Protein AF-A0A915DVI6-F1 (afdb_monomer)

Sequence (215 aa):
MDMELFRHNHARFIAVDAVYPLFLQENMAIFNFSDFKESVKNSWFKQNPGSKNFKMSEAAFIFDAIYLAAHSVLNFSQLYPIEPSSGVHHTTVKCRSTTHSQVPYGYGRKLINHIRNTTLIGLTGDLARINLQPIQHPANHNFSFRINLLGYTGRIDDIGYWEPVTDVVTTIMERPYVMLKKNHFEMDKNSQFEAFALICWKSCPTTWVLPTPSM

Mean predicted aligned error: 15.19 Å

Nearest PDB structures (foldseek):
  1pk8-assembly1_A  TM=3.998E-01  e=7.455E-01  Rattus norvegicus
  1pk8-assembly2_G  TM=4.012E-01  e=1.090E+00  Rattus norvegicus
  6lxi-assembly1_L  TM=3.735E-01  e=4.970E+00  Homo sapiens
  4f58-assembly4_O  TM=3.709E-01  e=7.263E+00  Homo sapiens

InterPro domains:
  IPR028082 Periplasmic binding protein-like I [SSF53822] (29-164)

Radius of gyration: 24.33 Å; Cα contacts (8 Å, |Δi|>4): 210; chains: 1; bounding box: 64×68×62 Å

Secondary structure (DSSP, 8-state):
--STHHHHS-EEEEEEE---HHHHHHTTTT--HHHHHHHHHHHHHHHSTT-----HHHHHHHHHHHHHHHHHHHHHHHHS---TTS-S-TT--B---SSS--B--TTHHHHHHHHHH---EETTEE-GGG----SS-TT----PEEEEEEETTS-EEEEEEE---S--------TTTSEE-TTGGGS-GGGGEE-HHHHHHHTS----PPPPPP-

pLDDT: mean 72.16, std 18.24, range [26.92, 94.44]

Organism: NCBI:txid166011

Structure (mmCIF, N/CA/C/O backbone):
data_AF-A0A915DVI6-F1
#
_entry.id   AF-A0A915DVI6-F1
#
loop_
_atom_site.group_PDB
_atom_site.id
_atom_site.type_symbol
_atom_site.label_atom_id
_atom_site.label_alt_id
_atom_site.label_comp_id
_atom_site.label_asym_id
_atom_site.label_entity_id
_atom_site.label_seq_id
_atom_site.pdbx_PDB_ins_code
_atom_site.Cartn_x
_atom_site.Cartn_y
_atom_site.Cartn_z
_atom_site.occupancy
_atom_site.B_iso_or_equiv
_atom_site.auth_seq_id
_atom_site.auth_comp_id
_atom_site.auth_asym_id
_atom_site.auth_atom_id
_atom_site.pdbx_PDB_model_num
ATOM 1 N N . MET A 1 1 ? -21.119 -15.908 6.210 1.00 38.31 1 MET A N 1
ATOM 2 C CA . MET A 1 1 ? -20.971 -15.123 7.447 1.00 38.31 1 MET A CA 1
ATOM 3 C C . MET A 1 1 ? -22.036 -15.614 8.392 1.00 38.31 1 MET A C 1
ATOM 5 O O . MET A 1 1 ? -23.206 -15.548 8.035 1.00 38.31 1 MET A O 1
ATOM 9 N N . ASP A 1 2 ? -21.620 -16.196 9.507 1.00 32.50 2 ASP A N 1
ATOM 10 C CA . ASP A 1 2 ? -22.535 -16.565 10.577 1.00 32.50 2 ASP A CA 1
ATOM 11 C C . ASP A 1 2 ? -22.964 -15.281 11.299 1.00 32.50 2 ASP A C 1
ATOM 13 O O . ASP A 1 2 ? -22.132 -14.540 11.823 1.00 32.50 2 ASP A O 1
ATOM 17 N N . MET A 1 3 ? -24.254 -14.966 11.222 1.00 41.16 3 MET A N 1
ATOM 18 C CA . MET A 1 3 ? -24.811 -13.721 11.750 1.00 41.16 3 MET A CA 1
ATOM 19 C C . MET A 1 3 ? -25.189 -13.842 13.234 1.00 41.16 3 MET A C 1
ATOM 21 O O . MET A 1 3 ? -25.526 -12.830 13.850 1.00 41.16 3 MET A O 1
ATOM 25 N N . GLU A 1 4 ? -25.104 -15.036 13.837 1.00 48.94 4 GLU A N 1
ATOM 26 C CA . GLU A 1 4 ? -25.360 -15.221 15.272 1.00 48.94 4 GLU A CA 1
ATOM 27 C C . GLU A 1 4 ? -24.300 -14.537 16.145 1.00 48.94 4 GLU A C 1
ATOM 29 O O . GLU A 1 4 ? -24.621 -14.030 17.224 1.00 48.94 4 GLU A O 1
ATOM 34 N N . LEU A 1 5 ? -23.070 -14.389 15.637 1.00 50.28 5 LEU A N 1
ATOM 35 C CA . LEU A 1 5 ? -21.971 -13.716 16.335 1.00 50.28 5 LEU A CA 1
ATOM 36 C C . LEU A 1 5 ? -22.290 -12.247 16.684 1.00 50.28 5 LEU A C 1
ATOM 38 O O . LEU A 1 5 ? -21.792 -11.723 17.678 1.00 50.28 5 LEU A O 1
ATOM 42 N N . PHE A 1 6 ? -23.141 -11.576 15.899 1.00 48.69 6 PHE A N 1
ATOM 43 C CA . PHE A 1 6 ? -23.543 -10.179 16.122 1.00 48.69 6 PHE A CA 1
ATOM 44 C C . PHE A 1 6 ? -24.759 -10.032 17.039 1.00 48.69 6 PHE A C 1
ATOM 46 O O . PHE A 1 6 ? -25.075 -8.926 17.470 1.00 48.69 6 PHE A O 1
ATOM 53 N N . ARG A 1 7 ? -25.460 -11.130 17.341 1.00 47.97 7 ARG A N 1
ATOM 54 C CA . ARG A 1 7 ? -26.680 -11.102 18.158 1.00 47.97 7 ARG A CA 1
ATOM 55 C C . ARG A 1 7 ? -26.373 -11.006 19.654 1.00 47.97 7 ARG A C 1
ATOM 57 O O . ARG A 1 7 ? -27.187 -1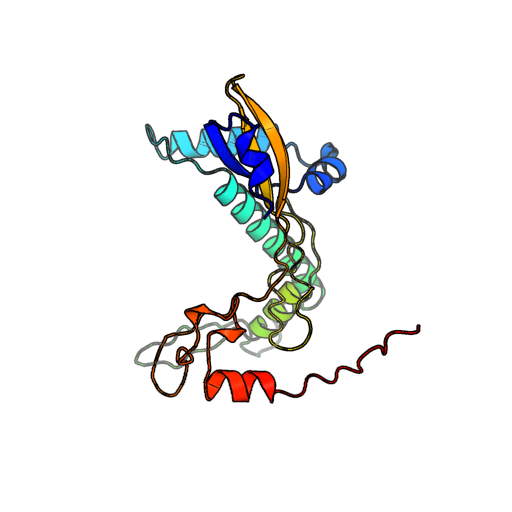0.483 20.410 1.00 47.97 7 ARG A O 1
ATOM 64 N N . HIS A 1 8 ? -25.198 -11.486 20.065 1.00 48.75 8 HIS A N 1
ATOM 65 C CA . HIS A 1 8 ? -24.716 -11.441 21.451 1.00 48.75 8 HIS A CA 1
ATOM 66 C C . HIS A 1 8 ? -23.586 -10.436 21.678 1.00 48.75 8 HIS A C 1
ATOM 68 O O . HIS A 1 8 ? -23.389 -9.981 22.804 1.00 48.75 8 HIS A O 1
ATOM 74 N N . ASN A 1 9 ? -22.877 -10.040 20.620 1.00 47.19 9 ASN A N 1
ATOM 75 C CA . ASN A 1 9 ? -21.883 -8.985 20.710 1.00 47.19 9 ASN A CA 1
ATOM 76 C C . ASN A 1 9 ? -22.567 -7.640 20.504 1.00 47.19 9 ASN A C 1
ATOM 78 O O . ASN A 1 9 ? -22.968 -7.283 19.400 1.00 47.19 9 ASN A O 1
ATOM 82 N N . HIS A 1 10 ? -22.689 -6.888 21.593 1.00 54.47 10 HIS A N 1
ATOM 83 C CA . HIS A 1 10 ? -23.067 -5.485 21.594 1.00 54.47 10 HIS A CA 1
ATOM 84 C C . HIS A 1 10 ? -22.014 -4.665 20.803 1.00 54.47 10 HIS A C 1
ATOM 86 O O . HIS A 1 10 ? -21.122 -4.033 21.369 1.00 54.47 10 HIS A O 1
ATOM 92 N N . ALA A 1 11 ? -22.067 -4.720 19.474 1.00 52.62 11 ALA A N 1
ATOM 93 C CA . ALA A 1 11 ? -21.124 -4.064 18.581 1.00 52.62 11 ALA A CA 1
ATOM 94 C C . ALA A 1 11 ? -21.609 -2.646 18.274 1.00 52.62 11 ALA A C 1
ATOM 96 O O . ALA A 1 11 ? -22.729 -2.460 17.801 1.00 52.62 11 ALA A O 1
ATOM 97 N N . ARG A 1 12 ? -20.769 -1.637 18.523 1.00 55.66 12 ARG A N 1
ATOM 98 C CA . ARG A 1 12 ? -21.097 -0.244 18.193 1.00 55.66 12 ARG A CA 1
ATOM 99 C C . ARG A 1 12 ? -20.603 0.133 16.797 1.00 55.66 12 ARG A C 1
ATOM 101 O O . ARG A 1 12 ? -21.298 0.848 16.083 1.00 55.66 12 ARG A O 1
ATOM 108 N N . PHE A 1 13 ? -19.416 -0.346 16.419 1.00 61.34 13 PHE A N 1
ATOM 109 C CA . PHE A 1 13 ? -18.807 -0.110 15.108 1.00 61.34 13 PHE A CA 1
ATOM 110 C C . PHE A 1 13 ? -17.955 -1.301 14.671 1.00 61.34 13 PHE A C 1
ATOM 112 O O . PHE A 1 13 ? -17.325 -1.956 15.500 1.00 61.34 13 PHE A O 1
ATOM 119 N N . ILE A 1 14 ? -17.913 -1.527 13.359 1.00 62.81 14 ILE A N 1
ATOM 120 C CA . ILE A 1 14 ? -17.034 -2.494 12.702 1.00 62.81 14 ILE A CA 1
ATOM 121 C C . ILE A 1 14 ? -16.140 -1.704 11.749 1.00 62.81 14 ILE A C 1
ATOM 123 O O . ILE A 1 14 ? -16.634 -0.899 10.958 1.00 62.81 14 ILE A O 1
ATOM 127 N N . ALA A 1 15 ? -14.832 -1.910 11.844 1.00 67.25 15 ALA A N 1
ATOM 128 C CA . ALA A 1 15 ? -13.840 -1.273 10.995 1.00 67.25 15 ALA A CA 1
ATOM 129 C C . ALA A 1 15 ? -12.939 -2.327 10.357 1.00 67.25 15 ALA A C 1
ATOM 131 O O . ALA A 1 15 ? -12.655 -3.365 10.951 1.00 67.25 15 ALA A O 1
ATOM 132 N N . VAL A 1 16 ? -12.474 -2.033 9.148 1.00 71.62 16 VAL A N 1
ATOM 133 C CA . VAL A 1 16 ? -11.493 -2.866 8.460 1.00 71.62 16 VAL A CA 1
ATOM 134 C C . VAL A 1 16 ? -10.108 -2.289 8.705 1.00 71.62 16 VAL A C 1
ATOM 136 O O . VAL A 1 16 ? -9.876 -1.108 8.437 1.00 71.62 16 VAL A O 1
ATOM 139 N N . ASP A 1 17 ? -9.200 -3.123 9.196 1.00 76.94 17 ASP A N 1
ATOM 140 C CA . ASP A 1 17 ? -7.783 -2.805 9.281 1.00 76.94 17 ASP A CA 1
ATOM 141 C C . ASP A 1 17 ? -7.032 -3.509 8.152 1.00 76.94 17 ASP A C 1
ATOM 143 O O . ASP A 1 17 ? -7.128 -4.722 7.946 1.00 76.94 17 ASP A O 1
ATOM 147 N N . ALA A 1 18 ? -6.329 -2.696 7.371 1.00 81.06 18 ALA A N 1
ATOM 148 C CA . ALA A 1 18 ? -5.542 -3.154 6.240 1.00 81.06 18 A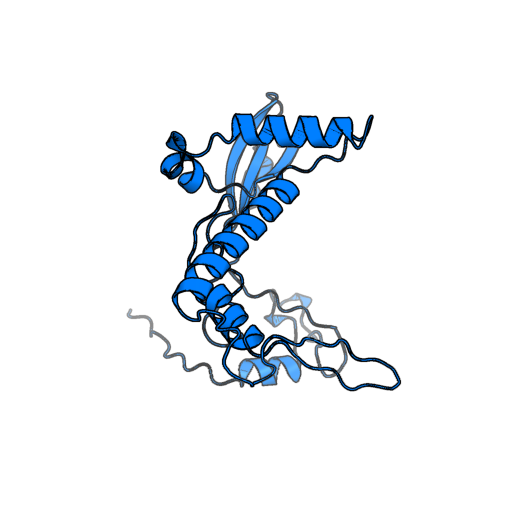LA A CA 1
ATOM 149 C C . ALA A 1 18 ? -4.137 -3.594 6.663 1.00 81.06 18 ALA A C 1
ATOM 151 O O . ALA A 1 18 ? -3.427 -4.151 5.837 1.00 81.06 18 ALA A O 1
ATOM 152 N N . VAL A 1 19 ? -3.719 -3.318 7.902 1.00 86.44 19 VAL A N 1
ATOM 153 C CA . VAL A 1 19 ? -2.359 -3.585 8.369 1.00 86.44 19 VAL A CA 1
ATOM 154 C C . VAL A 1 19 ? -2.174 -5.067 8.682 1.00 86.44 19 VAL A C 1
ATOM 156 O O . VAL A 1 19 ? -2.966 -5.682 9.393 1.00 86.44 19 VAL A O 1
ATOM 159 N N . TYR A 1 20 ? -1.083 -5.630 8.177 1.00 85.88 20 TYR A N 1
ATOM 160 C CA . TYR A 1 20 ? -0.683 -7.010 8.371 1.00 85.88 20 TYR A CA 1
ATOM 161 C C . TYR A 1 20 ? 0.219 -7.139 9.611 1.00 85.88 20 TYR A C 1
ATOM 163 O O . TYR A 1 20 ? 1.341 -6.626 9.612 1.00 85.88 20 TYR A O 1
ATOM 171 N N . PRO A 1 21 ? -0.228 -7.823 10.683 1.00 83.75 21 PRO A N 1
ATOM 172 C CA . PRO A 1 21 ? 0.506 -7.846 11.950 1.00 83.75 21 PRO A CA 1
ATOM 173 C C . PRO A 1 21 ? 1.880 -8.518 11.869 1.00 83.75 21 PRO A C 1
ATOM 175 O O . PRO A 1 21 ? 2.808 -8.087 12.549 1.00 83.75 21 PRO A O 1
ATOM 178 N N . LEU A 1 22 ? 2.020 -9.553 11.034 1.00 84.50 22 LEU A N 1
ATOM 179 C CA . LEU A 1 22 ? 3.273 -10.304 10.897 1.00 84.50 22 LEU A CA 1
ATOM 180 C C . LEU A 1 22 ? 4.391 -9.432 10.316 1.00 84.50 22 LEU A C 1
ATOM 182 O O . LEU A 1 22 ? 5.502 -9.457 10.833 1.00 84.50 22 LEU A O 1
ATOM 186 N N . PHE A 1 23 ? 4.078 -8.557 9.354 1.00 87.31 23 PHE A N 1
ATOM 187 C CA . PHE A 1 23 ? 5.053 -7.597 8.830 1.00 87.31 23 PHE A CA 1
ATOM 188 C C . PHE A 1 23 ? 5.612 -6.691 9.937 1.00 87.31 23 PHE A C 1
ATOM 190 O O . PHE A 1 23 ? 6.813 -6.427 9.970 1.00 87.31 23 PHE A O 1
ATOM 197 N N . LEU A 1 24 ? 4.760 -6.242 10.867 1.00 88.81 24 LEU A N 1
ATOM 198 C CA . LEU A 1 24 ? 5.187 -5.408 11.994 1.00 88.81 24 LEU A CA 1
ATOM 199 C C . LEU A 1 24 ? 6.076 -6.167 12.982 1.00 88.81 24 LEU A C 1
ATOM 201 O O . LEU A 1 24 ? 6.995 -5.574 13.540 1.00 88.81 24 LEU A O 1
ATOM 205 N N . GLN A 1 25 ? 5.804 -7.454 13.203 1.00 87.56 25 GLN A N 1
ATOM 206 C CA . GLN A 1 25 ? 6.617 -8.303 14.074 1.00 87.56 25 GLN A CA 1
ATOM 207 C C . GLN A 1 25 ? 7.995 -8.567 13.459 1.00 87.56 25 GLN A C 1
ATOM 209 O O . GLN A 1 25 ? 9.009 -8.407 14.133 1.00 87.56 25 GLN A O 1
ATOM 214 N N . GLU A 1 26 ? 8.038 -8.909 12.172 1.00 88.50 26 GLU A N 1
ATOM 215 C CA . GLU A 1 26 ? 9.277 -9.219 11.452 1.00 88.50 26 GLU A CA 1
ATOM 216 C C . GLU A 1 26 ? 10.162 -7.983 11.245 1.00 88.50 26 GLU A C 1
ATOM 218 O O . GLU A 1 26 ? 11.385 -8.071 11.325 1.00 88.50 26 GLU A O 1
ATOM 223 N N . ASN A 1 27 ? 9.556 -6.812 11.027 1.00 89.31 27 ASN A N 1
ATOM 224 C CA . ASN A 1 27 ? 10.276 -5.572 10.726 1.00 89.31 27 ASN A CA 1
ATOM 225 C C . ASN A 1 27 ? 10.383 -4.620 11.925 1.00 89.31 27 ASN A C 1
ATOM 227 O O . ASN A 1 27 ? 10.759 -3.462 11.747 1.00 89.31 27 ASN A O 1
ATOM 231 N N . MET A 1 28 ? 10.106 -5.087 13.147 1.00 86.38 28 MET A N 1
ATOM 232 C CA . MET A 1 28 ? 10.069 -4.246 14.353 1.00 86.38 28 MET A CA 1
ATOM 233 C C . MET A 1 28 ? 11.372 -3.462 14.593 1.00 86.38 28 MET A C 1
ATOM 235 O O . MET A 1 28 ? 11.339 -2.350 15.113 1.00 86.38 28 MET A O 1
ATOM 239 N N . ALA A 1 29 ? 12.520 -4.020 14.196 1.00 88.50 29 ALA A N 1
ATOM 240 C CA . ALA A 1 29 ? 13.827 -3.381 14.360 1.00 88.50 29 ALA A CA 1
ATOM 241 C C . ALA A 1 29 ? 14.087 -2.226 13.373 1.00 88.50 29 ALA A C 1
ATOM 243 O O . ALA A 1 29 ? 14.909 -1.358 13.652 1.00 88.50 29 ALA A O 1
ATOM 244 N N . ILE A 1 30 ? 13.418 -2.224 12.216 1.00 89.50 30 ILE A N 1
ATOM 245 C CA . ILE A 1 30 ? 13.681 -1.293 11.105 1.00 89.50 30 ILE A CA 1
ATOM 246 C C . ILE A 1 30 ? 12.520 -0.305 10.936 1.00 89.50 30 ILE A C 1
ATOM 248 O O . ILE A 1 30 ? 12.718 0.826 10.495 1.00 89.50 30 ILE A O 1
ATOM 252 N N . PHE A 1 31 ? 11.304 -0.713 11.302 1.00 90.19 31 PHE A N 1
ATOM 253 C CA . PHE A 1 31 ? 10.086 0.043 11.064 1.00 90.19 31 PHE A CA 1
ATOM 254 C C . PHE A 1 31 ? 9.238 0.172 12.334 1.00 90.19 31 PHE A C 1
ATOM 256 O O . PHE A 1 31 ? 8.654 -0.796 12.823 1.00 90.19 31 PHE A O 1
ATOM 263 N N . ASN A 1 32 ? 9.101 1.406 12.828 1.00 92.19 32 ASN A N 1
ATOM 264 C CA . ASN A 1 32 ? 8.182 1.729 13.915 1.00 92.19 32 ASN A CA 1
ATOM 265 C C . ASN A 1 32 ? 6.847 2.250 13.364 1.00 92.19 32 ASN A C 1
ATOM 267 O O . ASN A 1 32 ? 6.732 3.379 12.878 1.00 92.19 32 ASN A O 1
ATOM 271 N N . PHE A 1 33 ? 5.801 1.433 13.496 1.00 90.94 33 PHE A N 1
ATOM 272 C CA . PHE A 1 33 ? 4.467 1.788 13.020 1.00 90.94 33 PHE A CA 1
ATOM 273 C C . PHE A 1 33 ? 3.814 2.932 13.807 1.00 90.94 33 PHE A C 1
ATOM 275 O O . PHE A 1 33 ? 2.975 3.648 13.258 1.00 90.94 33 PHE A O 1
ATOM 282 N N . SER A 1 34 ? 4.158 3.117 15.085 1.00 91.69 34 SER A N 1
ATOM 283 C CA . SER A 1 34 ? 3.628 4.230 15.882 1.00 91.69 34 SER A CA 1
ATOM 284 C C . SER A 1 34 ? 4.159 5.564 15.369 1.00 91.69 34 SER A C 1
ATOM 286 O O . SER A 1 34 ? 3.371 6.468 15.085 1.00 91.69 34 SER A O 1
ATOM 288 N N . ASP A 1 35 ? 5.469 5.635 15.144 1.00 93.31 35 ASP A N 1
ATOM 289 C CA . ASP A 1 35 ? 6.138 6.836 14.639 1.00 93.31 35 ASP A CA 1
ATOM 290 C C . ASP A 1 35 ? 5.658 7.170 13.224 1.00 93.31 35 ASP A C 1
ATOM 292 O O . ASP A 1 35 ? 5.370 8.326 12.910 1.00 93.31 35 ASP A O 1
ATOM 296 N N . PHE A 1 36 ? 5.476 6.148 12.378 1.00 93.69 36 PHE A N 1
ATOM 297 C CA . PHE A 1 36 ? 4.872 6.312 11.057 1.00 93.69 36 PHE A CA 1
ATOM 298 C C . PHE A 1 36 ? 3.457 6.902 11.147 1.00 93.69 36 PHE A C 1
ATOM 300 O O . PHE A 1 36 ? 3.157 7.898 10.485 1.00 93.69 36 PHE A O 1
ATOM 307 N N . LYS A 1 37 ? 2.592 6.332 11.999 1.00 92.44 37 LYS A N 1
ATOM 308 C CA . LYS A 1 37 ? 1.224 6.831 12.215 1.00 92.44 37 LYS A CA 1
ATOM 309 C C . LYS A 1 37 ? 1.219 8.291 12.652 1.00 92.44 37 LYS A C 1
ATOM 311 O O . LYS A 1 37 ? 0.417 9.074 12.144 1.00 92.44 37 LYS A O 1
ATOM 316 N N . GLU A 1 38 ? 2.076 8.656 13.596 1.00 93.69 38 GLU A N 1
ATOM 317 C CA . GLU A 1 38 ? 2.156 10.020 14.108 1.00 93.69 38 GLU A CA 1
ATOM 318 C C . GLU A 1 38 ? 2.695 10.998 13.056 1.00 93.69 38 GLU A C 1
ATOM 320 O O . GLU A 1 38 ? 2.095 12.049 12.831 1.00 93.69 38 GLU A O 1
ATOM 325 N N . SER A 1 39 ? 3.758 10.629 12.342 1.00 94.44 39 SER A N 1
ATOM 326 C CA . SER A 1 39 ? 4.357 11.452 11.287 1.00 94.44 39 SER A CA 1
ATOM 327 C C . SER A 1 39 ? 3.367 11.767 10.160 1.00 94.44 39 SER A C 1
ATOM 329 O O . SER A 1 39 ? 3.218 12.928 9.754 1.00 94.44 39 SER A O 1
ATOM 331 N N . VAL A 1 40 ? 2.621 10.757 9.695 1.00 93.62 40 VAL A N 1
ATOM 332 C CA . VAL A 1 40 ? 1.611 10.935 8.642 1.00 93.62 40 VAL A CA 1
ATOM 333 C C . VAL A 1 40 ? 0.445 11.787 9.145 1.00 93.62 40 VAL A C 1
ATOM 335 O O . VAL A 1 40 ? 0.030 12.716 8.450 1.00 93.62 40 VAL A O 1
ATOM 338 N N . LYS A 1 41 ? -0.052 11.540 10.365 1.00 91.69 41 LYS A N 1
ATOM 339 C CA . LYS A 1 41 ? -1.115 12.358 10.974 1.00 91.69 41 LYS A CA 1
ATOM 340 C C . LYS A 1 41 ? -0.696 13.820 11.099 1.00 91.69 41 LYS A C 1
ATOM 342 O O . LYS A 1 41 ? -1.431 14.706 10.672 1.00 91.69 41 LYS A O 1
ATOM 347 N N . ASN A 1 42 ? 0.492 14.078 11.637 1.00 92.62 42 ASN A N 1
ATOM 348 C CA . ASN A 1 42 ? 1.004 15.432 11.831 1.00 92.62 42 ASN A CA 1
ATOM 349 C C . ASN A 1 42 ? 1.185 16.159 10.494 1.00 92.62 42 ASN A C 1
ATOM 351 O O . ASN A 1 42 ? 0.827 17.330 10.375 1.00 92.62 42 ASN A O 1
ATOM 355 N N . SER A 1 43 ? 1.685 15.465 9.471 1.00 92.69 43 SER A N 1
ATOM 356 C CA . SER A 1 43 ? 1.804 16.012 8.115 1.00 92.69 43 SER A CA 1
ATOM 357 C C . SER A 1 43 ? 0.437 16.322 7.497 1.00 92.69 43 SER A C 1
ATOM 359 O O . SER A 1 43 ? 0.255 17.396 6.923 1.00 92.69 43 SER A O 1
ATOM 361 N N . TRP A 1 44 ? -0.548 15.436 7.676 1.00 91.06 44 TRP A N 1
ATOM 362 C CA . TRP A 1 44 ? -1.915 15.647 7.200 1.00 91.06 44 TRP A CA 1
ATOM 363 C C . TRP A 1 44 ? -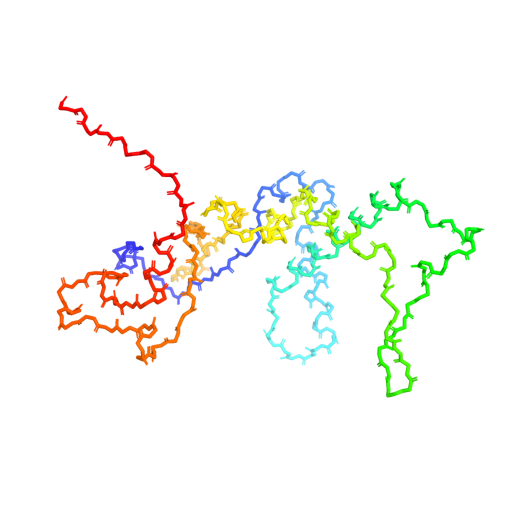2.570 16.868 7.848 1.00 91.06 44 TRP A C 1
ATOM 365 O O . TRP A 1 44 ? -3.087 17.728 7.137 1.00 91.06 44 TRP A O 1
ATOM 375 N N . PHE A 1 45 ? -2.515 16.983 9.178 1.00 91.12 45 PHE A N 1
ATOM 376 C CA . PHE A 1 45 ? -3.138 18.095 9.902 1.00 91.12 45 PHE A CA 1
ATOM 377 C C . PHE A 1 45 ? -2.473 19.445 9.621 1.00 91.12 45 PHE A C 1
ATOM 379 O O . PHE A 1 45 ? -3.158 20.465 9.641 1.00 91.12 45 PHE A O 1
ATOM 386 N N . LYS A 1 46 ? -1.169 19.460 9.311 1.00 93.31 46 LYS A N 1
ATOM 387 C CA . LYS A 1 46 ? -0.472 20.672 8.852 1.00 93.31 46 LYS A CA 1
ATOM 388 C C . LYS A 1 46 ? -0.990 21.161 7.499 1.00 93.31 46 LYS A C 1
ATOM 390 O O . LYS A 1 46 ? -1.127 22.364 7.312 1.00 93.31 46 LYS A O 1
ATOM 395 N N . GLN A 1 47 ? -1.261 20.250 6.564 1.00 91.94 47 GLN A N 1
ATOM 396 C CA . GLN A 1 47 ? -1.733 20.599 5.217 1.00 91.94 47 GLN A CA 1
ATOM 397 C C . GLN A 1 47 ? -3.251 20.818 5.152 1.00 91.94 47 GLN A C 1
ATOM 399 O O . GLN A 1 47 ? -3.724 21.589 4.323 1.00 91.94 47 GLN A O 1
ATOM 404 N N . ASN A 1 48 ? -4.012 20.158 6.028 1.00 89.81 48 ASN A N 1
ATOM 405 C CA . ASN A 1 48 ? -5.474 20.158 6.033 1.00 89.81 48 ASN A CA 1
ATOM 406 C C . ASN A 1 48 ? -6.017 20.498 7.435 1.00 89.81 48 ASN A C 1
ATOM 408 O O . ASN A 1 48 ? -6.581 19.625 8.110 1.00 89.81 48 ASN A O 1
ATOM 412 N N . PRO A 1 49 ? -5.852 21.748 7.907 1.00 87.25 49 PRO A N 1
ATOM 413 C CA . PRO A 1 49 ? -6.314 22.147 9.231 1.00 87.25 49 PRO A CA 1
ATOM 414 C C . PRO A 1 49 ? -7.832 21.957 9.365 1.00 87.25 49 PRO A C 1
ATOM 416 O O . PRO A 1 49 ? -8.610 22.362 8.506 1.00 87.25 49 PRO A O 1
ATOM 419 N N . GLY A 1 50 ? -8.263 21.309 10.452 1.00 81.62 50 GLY A N 1
ATOM 420 C CA . GLY A 1 50 ? -9.681 21.076 10.762 1.00 81.62 50 GLY A CA 1
ATOM 421 C C . GLY A 1 50 ? -10.337 19.883 10.051 1.00 81.62 50 GLY A C 1
ATOM 422 O O . GLY A 1 50 ? -11.455 19.510 10.410 1.00 81.62 50 GLY A O 1
ATOM 423 N N . SER A 1 51 ? -9.659 19.231 9.100 1.00 87.25 51 SER A N 1
ATOM 424 C CA . SER A 1 51 ? -10.189 18.033 8.439 1.00 87.25 51 SER A CA 1
ATOM 425 C C . SER A 1 51 ? -10.057 16.798 9.332 1.00 87.25 51 SER A C 1
ATOM 427 O O . SER A 1 51 ? -8.955 16.387 9.692 1.00 87.25 51 SER A O 1
ATOM 429 N N . LYS A 1 52 ? -11.189 16.163 9.657 1.00 79.88 52 LYS A N 1
ATOM 430 C CA . LYS A 1 52 ? -11.239 14.899 10.419 1.00 79.88 52 LYS A CA 1
ATOM 431 C C . LYS A 1 52 ? -11.174 13.650 9.532 1.00 79.88 52 LYS A C 1
ATOM 433 O O . LYS A 1 52 ? -11.102 12.541 10.051 1.00 79.88 52 LYS A O 1
ATOM 438 N N . ASN A 1 53 ? -11.170 13.817 8.209 1.00 81.88 53 ASN A N 1
ATOM 439 C CA . ASN A 1 53 ? -11.264 12.724 7.236 1.00 81.88 53 ASN A CA 1
ATOM 440 C C . ASN A 1 53 ? -9.906 12.065 6.948 1.00 81.88 53 ASN A C 1
ATOM 442 O O . ASN A 1 53 ? -9.588 11.764 5.802 1.00 81.88 53 ASN A O 1
ATOM 446 N N . PHE A 1 54 ? -9.089 11.856 7.978 1.00 84.19 54 PHE A N 1
ATOM 447 C CA . PHE A 1 54 ? -7.823 11.154 7.825 1.00 84.19 54 PHE A CA 1
ATOM 448 C C . PHE A 1 54 ? -8.052 9.641 7.854 1.00 84.19 54 PHE A C 1
ATOM 450 O O . PHE A 1 54 ? -8.536 9.099 8.850 1.00 84.19 54 PHE A O 1
ATOM 457 N N . LYS A 1 55 ? -7.672 8.949 6.778 1.00 85.62 55 LYS A N 1
ATOM 458 C CA . LYS A 1 55 ? -7.781 7.493 6.671 1.00 85.62 55 LYS A CA 1
ATOM 459 C C . LYS A 1 55 ? -6.399 6.861 6.693 1.00 85.62 55 LYS A C 1
ATOM 461 O O . LYS A 1 55 ? -5.627 6.979 5.746 1.00 85.62 55 LYS A O 1
ATOM 466 N N . MET A 1 56 ? -6.110 6.131 7.766 1.00 85.62 56 MET A N 1
ATOM 467 C CA . MET A 1 56 ? -4.821 5.454 7.914 1.00 85.62 56 MET A CA 1
ATOM 468 C C . MET A 1 56 ? -4.617 4.340 6.875 1.00 85.62 56 MET A C 1
ATOM 470 O O . MET A 1 56 ? -3.490 4.089 6.459 1.00 85.62 56 MET A O 1
ATOM 474 N N . SER A 1 57 ? -5.700 3.703 6.422 1.00 85.19 57 SER A N 1
ATOM 475 C CA . SER A 1 57 ? -5.650 2.664 5.390 1.00 85.19 57 SER A CA 1
ATOM 476 C C . SER A 1 57 ? -5.070 3.180 4.070 1.00 85.19 57 SER A C 1
ATOM 478 O O . SER A 1 57 ? -4.226 2.517 3.479 1.00 85.19 57 SER A O 1
ATOM 480 N N . GLU A 1 58 ? -5.454 4.383 3.632 1.00 88.19 58 GLU A N 1
ATOM 481 C CA . GLU A 1 58 ? -4.932 5.000 2.403 1.00 88.19 58 GLU A CA 1
ATOM 482 C C . GLU A 1 58 ? -3.423 5.262 2.514 1.00 88.19 58 GLU A C 1
ATOM 484 O O . GLU A 1 58 ? -2.670 4.960 1.590 1.00 88.19 58 GLU A O 1
ATOM 489 N N . ALA A 1 59 ? -2.961 5.731 3.676 1.00 90.81 59 ALA A N 1
ATOM 490 C CA . ALA A 1 59 ? -1.536 5.915 3.938 1.00 90.81 59 ALA A CA 1
ATOM 491 C C . ALA A 1 59 ? -0.753 4.590 3.922 1.00 90.81 59 ALA A C 1
ATOM 493 O O . ALA A 1 59 ? 0.356 4.547 3.390 1.00 90.81 59 ALA A O 1
ATOM 494 N N . ALA A 1 60 ? -1.327 3.509 4.462 1.00 90.12 60 ALA A N 1
ATOM 495 C CA . ALA A 1 60 ? -0.715 2.181 4.423 1.00 90.12 60 ALA A CA 1
ATOM 496 C C . ALA A 1 60 ? -0.569 1.661 2.980 1.00 90.12 60 ALA A C 1
ATOM 498 O O . ALA A 1 60 ? 0.501 1.187 2.607 1.00 90.12 60 ALA A O 1
ATOM 499 N N . PHE A 1 61 ? -1.593 1.834 2.134 1.00 89.19 61 PHE A N 1
ATOM 500 C CA . PHE A 1 61 ? -1.507 1.459 0.717 1.00 89.19 61 PHE A CA 1
ATOM 501 C C . PHE A 1 61 ? -0.470 2.281 -0.057 1.00 89.19 61 PHE A C 1
ATOM 503 O O . PHE A 1 61 ? 0.230 1.739 -0.910 1.00 89.19 61 PHE A O 1
ATOM 510 N N . ILE A 1 62 ? -0.347 3.580 0.233 1.00 92.31 62 ILE A N 1
ATOM 511 C CA . ILE A 1 62 ? 0.660 4.438 -0.410 1.00 92.31 62 ILE A CA 1
ATOM 512 C C . ILE A 1 62 ? 2.075 4.019 -0.002 1.00 92.31 62 ILE A C 1
ATOM 514 O O . ILE A 1 62 ? 2.959 3.972 -0.858 1.00 92.31 62 ILE A O 1
ATOM 518 N N . PHE A 1 63 ? 2.292 3.693 1.275 1.00 93.12 63 PHE A N 1
ATOM 519 C CA . PHE A 1 63 ? 3.577 3.168 1.735 1.00 93.12 63 PHE A CA 1
ATOM 520 C C . PHE A 1 63 ? 3.968 1.919 0.943 1.00 93.12 63 PHE A C 1
ATOM 522 O O . PHE A 1 63 ? 5.062 1.870 0.386 1.00 93.12 63 PHE A O 1
ATOM 529 N N . ASP A 1 64 ? 3.052 0.959 0.815 1.00 91.38 64 ASP A N 1
ATOM 530 C CA . ASP A 1 64 ? 3.304 -0.277 0.074 1.00 91.38 64 ASP A CA 1
ATOM 531 C C . ASP A 1 64 ? 3.548 -0.036 -1.416 1.00 91.38 64 ASP A C 1
ATOM 533 O O . ASP A 1 64 ? 4.424 -0.666 -2.007 1.00 91.38 64 ASP A O 1
ATOM 537 N N . ALA A 1 65 ? 2.825 0.907 -2.027 1.00 91.25 65 ALA A N 1
ATOM 538 C CA . ALA A 1 65 ? 3.036 1.279 -3.421 1.00 91.25 65 ALA A CA 1
ATOM 539 C C . ALA A 1 65 ? 4.451 1.831 -3.653 1.00 91.25 65 ALA A C 1
ATOM 541 O O . ALA A 1 65 ? 5.115 1.455 -4.620 1.00 91.25 65 ALA A O 1
ATOM 542 N N . ILE A 1 66 ? 4.931 2.694 -2.753 1.00 93.62 66 ILE A N 1
ATOM 543 C CA . ILE A 1 66 ? 6.287 3.254 -2.816 1.00 93.62 66 ILE A CA 1
ATOM 544 C C . ILE A 1 66 ? 7.325 2.169 -2.532 1.00 93.62 66 ILE A C 1
ATOM 546 O O . ILE A 1 66 ? 8.316 2.078 -3.253 1.00 93.62 66 ILE A O 1
ATOM 550 N N . TYR A 1 67 ? 7.093 1.336 -1.519 1.00 92.44 67 TYR A N 1
ATOM 551 C CA . TYR A 1 67 ? 7.996 0.259 -1.133 1.00 92.44 67 TYR A CA 1
ATOM 552 C C . TYR A 1 67 ? 8.190 -0.748 -2.275 1.00 92.44 67 TYR A C 1
ATOM 554 O O . TYR A 1 67 ? 9.325 -1.030 -2.669 1.00 92.44 67 TYR A O 1
ATOM 562 N N . LEU A 1 68 ? 7.094 -1.195 -2.896 1.00 91.06 68 LEU A N 1
ATOM 563 C CA . LEU A 1 68 ? 7.126 -2.076 -4.062 1.00 91.06 68 LEU A CA 1
ATOM 564 C C . LEU A 1 68 ? 7.810 -1.417 -5.261 1.00 91.06 68 LEU A C 1
ATOM 566 O O . LEU A 1 68 ? 8.613 -2.066 -5.935 1.00 91.06 68 LEU A O 1
ATOM 570 N N . ALA A 1 69 ? 7.502 -0.147 -5.541 1.00 91.50 69 ALA A N 1
ATOM 571 C CA . ALA A 1 69 ? 8.097 0.579 -6.657 1.00 91.50 69 ALA A CA 1
ATOM 572 C C . ALA A 1 69 ? 9.611 0.742 -6.476 1.00 91.50 69 ALA A C 1
ATOM 574 O O . ALA A 1 69 ? 10.367 0.423 -7.391 1.00 91.50 69 ALA A O 1
ATOM 575 N N . ALA A 1 70 ? 10.060 1.175 -5.297 1.00 93.56 70 ALA A N 1
ATOM 576 C CA . ALA A 1 70 ? 11.475 1.345 -4.988 1.00 93.56 70 ALA A CA 1
ATOM 577 C C . ALA A 1 70 ? 12.226 0.013 -5.093 1.00 93.56 70 ALA A C 1
ATOM 579 O O . ALA A 1 70 ? 13.215 -0.077 -5.818 1.00 93.56 70 ALA A O 1
ATOM 580 N N . HIS A 1 71 ? 11.715 -1.039 -4.448 1.00 92.31 71 HIS A N 1
ATOM 581 C CA . HIS A 1 71 ? 12.316 -2.370 -4.493 1.00 92.31 71 HIS A CA 1
ATOM 582 C C . HIS A 1 71 ? 12.392 -2.921 -5.926 1.00 92.31 71 HIS A C 1
ATOM 584 O O . HIS A 1 71 ? 13.445 -3.372 -6.377 1.00 92.31 71 HIS A O 1
ATOM 590 N N . SER A 1 72 ? 11.293 -2.825 -6.681 1.00 90.56 72 SER A N 1
ATOM 591 C CA . SER A 1 72 ? 11.232 -3.344 -8.050 1.00 90.56 72 SER A CA 1
ATOM 592 C C . SER A 1 72 ? 12.124 -2.563 -9.011 1.00 90.56 72 SER A C 1
ATOM 594 O O . SER A 1 72 ? 12.758 -3.166 -9.869 1.00 90.56 72 SER A O 1
ATOM 596 N N . VAL A 1 73 ? 12.195 -1.234 -8.892 1.00 90.50 73 VAL A N 1
ATOM 597 C CA . VAL A 1 73 ? 13.053 -0.407 -9.754 1.00 90.50 73 VAL A CA 1
ATOM 598 C C . VAL A 1 73 ? 14.528 -0.657 -9.454 1.00 90.50 73 VAL A C 1
ATOM 600 O O . VAL A 1 73 ? 15.313 -0.778 -10.393 1.00 90.50 73 VAL A O 1
ATOM 603 N N . LEU A 1 74 ? 14.908 -0.788 -8.179 1.00 92.31 74 LEU A N 1
ATOM 604 C CA . LEU A 1 74 ? 16.281 -1.114 -7.787 1.00 92.31 74 LEU A CA 1
ATOM 605 C C . LEU A 1 74 ? 16.716 -2.463 -8.370 1.00 92.31 74 LEU A C 1
ATOM 607 O O . LEU A 1 74 ? 17.718 -2.518 -9.083 1.00 92.31 74 LEU A O 1
ATOM 611 N N . ASN A 1 75 ? 15.929 -3.519 -8.169 1.00 90.94 75 ASN A N 1
ATOM 612 C CA . ASN A 1 75 ? 16.241 -4.848 -8.705 1.00 90.94 75 ASN A CA 1
ATOM 613 C C . ASN A 1 75 ? 16.223 -4.863 -10.240 1.00 90.94 75 ASN A C 1
ATOM 615 O O . ASN A 1 75 ? 17.102 -5.444 -10.876 1.00 90.94 75 ASN A O 1
ATOM 619 N N . PHE A 1 76 ? 15.267 -4.167 -10.858 1.00 90.12 76 PHE A N 1
ATOM 620 C CA . PHE A 1 76 ? 15.207 -4.043 -12.311 1.00 90.12 76 PHE A CA 1
ATOM 621 C C . PHE A 1 76 ? 16.440 -3.336 -12.879 1.00 90.12 76 PHE A C 1
ATOM 623 O O . PHE A 1 76 ? 16.972 -3.773 -13.898 1.00 90.12 76 PHE A O 1
ATOM 630 N N . SER A 1 77 ? 16.918 -2.279 -12.216 1.00 87.44 77 SER A N 1
ATOM 631 C CA . SER A 1 77 ? 18.103 -1.527 -12.646 1.00 87.44 77 SER A CA 1
ATOM 632 C C . SER A 1 77 ? 19.381 -2.369 -12.635 1.00 87.44 77 SER A C 1
ATOM 634 O O . SER A 1 77 ? 20.254 -2.158 -13.473 1.00 87.44 77 SER A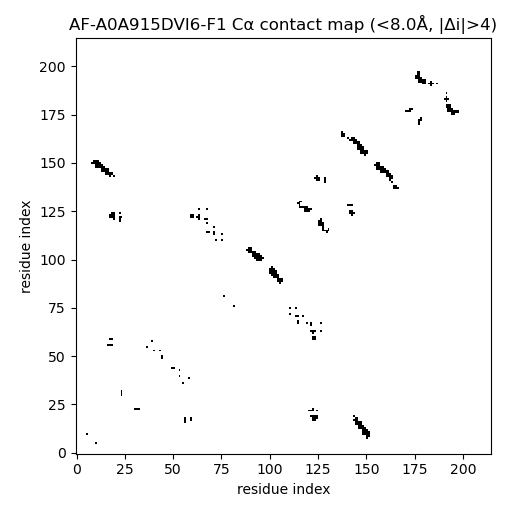 O 1
ATOM 636 N N . GLN A 1 78 ? 19.467 -3.360 -11.741 1.00 88.69 78 GLN A N 1
ATOM 637 C CA . GLN A 1 78 ? 20.593 -4.295 -11.681 1.00 88.69 78 GLN A CA 1
ATOM 638 C C . GLN A 1 78 ? 20.570 -5.289 -12.852 1.00 88.69 78 GLN A C 1
ATOM 640 O O . GLN A 1 78 ? 21.619 -5.681 -13.353 1.00 88.69 78 GLN A O 1
ATOM 645 N N . LEU A 1 79 ? 19.375 -5.684 -13.303 1.00 86.81 79 LEU A N 1
ATOM 646 C CA . LEU A 1 79 ? 19.177 -6.640 -14.399 1.00 86.81 79 LEU A CA 1
ATOM 647 C C . LEU A 1 79 ? 19.240 -5.989 -15.787 1.00 86.81 79 LEU A C 1
ATOM 649 O O . LEU A 1 79 ? 19.666 -6.619 -16.754 1.00 86.81 79 LEU A O 1
ATOM 653 N N . TYR A 1 80 ? 18.783 -4.743 -15.895 1.00 82.00 80 TYR A N 1
ATOM 654 C CA . TYR A 1 80 ? 18.725 -3.980 -17.139 1.00 82.00 80 TYR A CA 1
ATOM 655 C C . TYR A 1 80 ? 19.354 -2.599 -16.927 1.00 82.00 80 TYR A C 1
ATOM 657 O O . TYR A 1 80 ? 18.624 -1.609 -16.791 1.00 82.00 80 TYR A O 1
ATOM 665 N N . PRO A 1 81 ? 20.696 -2.506 -16.898 1.00 74.44 81 PRO A N 1
ATOM 666 C CA . PRO A 1 81 ? 21.372 -1.223 -16.803 1.00 74.44 81 PRO A CA 1
ATOM 667 C C . PRO A 1 81 ? 20.994 -0.362 -18.011 1.00 74.44 81 PRO A C 1
ATOM 669 O O . PRO A 1 81 ? 21.078 -0.788 -19.165 1.00 74.44 81 PRO A O 1
ATOM 672 N N . ILE A 1 82 ? 20.531 0.857 -17.741 1.00 69.38 82 ILE A N 1
ATOM 673 C CA . ILE A 1 82 ? 20.192 1.821 -18.787 1.00 69.38 82 ILE A CA 1
ATOM 674 C C . ILE A 1 82 ? 21.513 2.365 -19.327 1.00 69.38 82 ILE A C 1
ATOM 676 O O . ILE A 1 82 ? 22.032 3.358 -18.824 1.00 69.38 82 ILE A O 1
ATOM 680 N N . GLU A 1 83 ? 22.081 1.700 -20.330 1.00 65.56 83 GLU A N 1
ATOM 681 C CA . GLU A 1 83 ? 23.257 2.222 -21.019 1.00 65.56 83 GLU A CA 1
ATOM 682 C C . GLU A 1 83 ? 22.854 3.375 -21.954 1.00 65.56 83 GLU A C 1
ATOM 684 O O . GLU A 1 83 ? 22.074 3.164 -22.889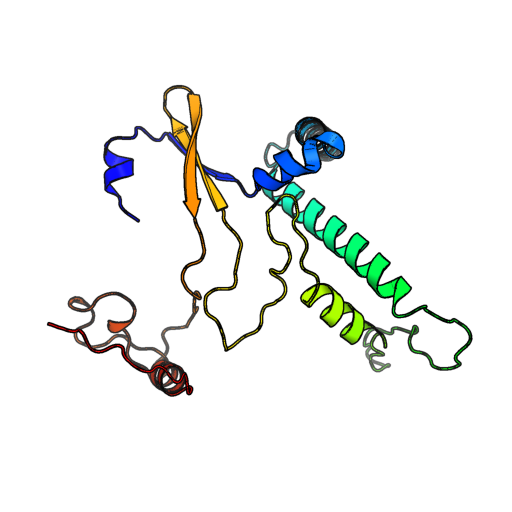 1.00 65.56 83 GLU A O 1
ATOM 689 N N . PRO A 1 84 ? 23.388 4.593 -21.753 1.00 58.28 84 PRO A N 1
ATOM 690 C CA . PRO A 1 84 ? 23.104 5.740 -22.616 1.00 58.28 84 PRO A CA 1
ATOM 691 C C . PRO A 1 84 ? 23.754 5.628 -24.010 1.00 58.28 84 PRO A C 1
ATOM 693 O O . PRO A 1 84 ? 23.477 6.447 -24.881 1.00 58.28 84 PRO A O 1
ATOM 696 N N . SER A 1 85 ? 24.628 4.639 -24.219 1.00 51.12 85 SER A N 1
ATOM 697 C CA . SER A 1 85 ? 25.526 4.490 -25.373 1.00 51.12 85 SER A CA 1
ATOM 698 C C . SER A 1 85 ? 25.001 3.596 -26.496 1.00 51.12 85 SER A C 1
ATOM 700 O O . SER A 1 85 ? 25.550 3.623 -27.597 1.00 51.12 85 SER A O 1
ATOM 702 N N . SER A 1 86 ? 23.942 2.816 -26.271 1.00 52.41 86 SER A N 1
ATOM 703 C CA . SER A 1 86 ? 23.295 2.102 -27.372 1.00 52.41 86 SER A CA 1
ATOM 704 C C . SER A 1 86 ? 22.393 3.097 -28.100 1.00 52.41 86 SER A C 1
ATOM 706 O O . SER A 1 86 ? 21.422 3.579 -27.529 1.00 52.41 86 SER A O 1
ATOM 708 N N . GLY A 1 87 ? 22.727 3.457 -29.345 1.00 53.12 87 GLY A N 1
ATOM 709 C CA . GLY A 1 87 ? 22.012 4.432 -30.191 1.00 53.12 87 GLY A CA 1
ATOM 710 C C . GLY A 1 87 ? 20.560 4.068 -30.546 1.00 53.12 87 GLY A C 1
ATOM 711 O O . GLY A 1 87 ? 20.048 4.473 -31.585 1.00 53.12 87 GLY A O 1
ATOM 712 N N . VAL A 1 88 ? 19.894 3.280 -29.705 1.00 56.53 88 VAL A N 1
ATOM 713 C CA . VAL A 1 88 ? 18.496 2.902 -29.793 1.00 56.53 88 VAL A CA 1
ATOM 714 C C . VAL A 1 88 ? 17.711 3.727 -28.774 1.00 56.53 88 VAL A C 1
ATOM 716 O O . VAL A 1 88 ? 17.969 3.686 -27.574 1.00 56.53 88 VAL A O 1
ATOM 719 N N . HIS A 1 89 ? 16.715 4.470 -29.258 1.00 57.03 89 HIS A N 1
ATOM 720 C CA . HIS A 1 89 ? 15.842 5.372 -28.495 1.00 57.03 89 HIS A CA 1
ATOM 721 C C . HIS A 1 89 ? 14.894 4.656 -27.503 1.00 57.03 89 HIS A C 1
ATOM 723 O O . HIS A 1 89 ? 13.712 4.977 -27.418 1.00 57.03 89 HIS A O 1
ATOM 729 N N . HIS A 1 90 ? 15.363 3.676 -26.730 1.00 62.38 90 HIS A N 1
ATOM 730 C CA . HIS A 1 90 ? 14.535 2.943 -25.766 1.00 62.38 90 HIS A CA 1
ATOM 731 C C . HIS A 1 90 ? 14.085 3.796 -24.567 1.00 62.38 90 HIS A C 1
ATOM 733 O O . HIS A 1 90 ? 13.129 3.429 -23.879 1.00 62.38 90 HIS A O 1
ATOM 739 N N . THR A 1 91 ? 14.747 4.930 -24.326 1.00 65.38 91 THR A N 1
ATOM 740 C CA . THR A 1 91 ? 14.456 5.883 -23.242 1.00 65.38 91 THR A CA 1
ATOM 741 C C . THR A 1 91 ? 13.623 7.084 -23.691 1.00 65.38 91 THR A C 1
ATOM 743 O O . THR A 1 91 ? 13.093 7.806 -22.850 1.00 65.38 91 THR A O 1
ATOM 746 N N . THR A 1 92 ? 13.476 7.316 -25.000 1.00 75.06 92 THR A N 1
ATOM 747 C CA . THR A 1 92 ? 12.716 8.459 -25.518 1.00 75.06 92 THR A CA 1
ATOM 748 C C . THR A 1 92 ? 11.226 8.130 -25.516 1.00 75.06 92 THR A C 1
ATOM 750 O O . THR A 1 92 ? 10.731 7.454 -26.412 1.00 75.06 92 THR A O 1
ATOM 753 N N . VAL A 1 93 ? 10.500 8.618 -24.512 1.00 83.62 93 VAL A N 1
ATOM 754 C CA . VAL A 1 93 ? 9.047 8.431 -24.394 1.00 83.62 93 VAL A CA 1
ATOM 755 C C . VAL A 1 93 ? 8.330 9.655 -24.948 1.00 83.62 93 VAL A C 1
ATOM 757 O O . VAL A 1 93 ? 8.692 10.788 -24.633 1.00 83.62 93 VAL A O 1
ATOM 760 N N . LYS A 1 94 ? 7.301 9.441 -25.770 1.00 86.62 94 LYS A N 1
ATOM 761 C CA . LYS A 1 94 ? 6.443 10.520 -26.279 1.00 86.62 94 LYS A CA 1
ATOM 762 C C . LYS A 1 94 ? 4.982 10.137 -26.120 1.00 86.62 94 LYS A C 1
ATOM 764 O O . LYS A 1 94 ? 4.560 9.081 -26.594 1.00 86.62 94 LYS A O 1
ATOM 769 N N . CYS A 1 95 ? 4.210 11.010 -25.485 1.00 87.94 95 CYS A N 1
ATOM 770 C CA . CYS A 1 95 ? 2.759 10.883 -25.443 1.00 87.94 95 CYS A CA 1
ATOM 771 C C . CYS A 1 95 ? 2.169 11.125 -26.839 1.00 87.94 95 CYS A C 1
ATOM 773 O O . CYS A 1 95 ? 2.737 11.862 -27.648 1.00 87.94 95 CYS A O 1
ATOM 775 N N . ARG A 1 96 ? 1.016 10.513 -27.122 1.00 91.62 96 ARG A N 1
ATOM 776 C CA . ARG A 1 96 ? 0.276 10.765 -28.363 1.00 91.62 96 ARG A CA 1
ATOM 777 C C . ARG A 1 96 ? -0.141 12.236 -28.426 1.00 91.62 96 ARG A C 1
ATOM 779 O O . ARG A 1 96 ? -0.713 12.750 -27.470 1.00 91.62 96 ARG A O 1
ATOM 786 N N . SER A 1 97 ? 0.094 12.872 -29.567 1.00 89.50 97 SER A N 1
ATOM 787 C CA . SER A 1 97 ? -0.425 14.203 -29.893 1.00 89.50 97 SER A CA 1
ATOM 788 C C . SER A 1 97 ? -1.223 14.135 -31.198 1.00 89.50 97 SER A C 1
ATOM 790 O O . SER A 1 97 ? -1.252 13.102 -31.867 1.00 89.50 97 SER A O 1
ATOM 792 N N . THR A 1 98 ? -1.878 15.228 -31.576 1.00 90.19 98 THR A N 1
ATOM 793 C CA . THR A 1 98 ? -2.602 15.349 -32.851 1.00 90.19 98 THR A CA 1
ATOM 794 C C . THR A 1 98 ? -1.681 15.160 -34.058 1.00 90.19 98 THR A C 1
ATOM 796 O O . THR A 1 98 ? -2.098 14.596 -35.063 1.00 90.19 98 THR A O 1
ATOM 799 N N . THR A 1 99 ? -0.419 15.580 -33.942 1.00 88.75 99 THR A N 1
ATOM 800 C CA . THR A 1 99 ? 0.581 15.561 -35.022 1.00 88.75 99 THR A CA 1
ATOM 801 C C . THR A 1 99 ? 1.633 14.459 -34.885 1.00 88.75 99 THR A C 1
ATOM 803 O O . THR A 1 99 ? 2.413 14.240 -35.809 1.00 88.75 99 THR A O 1
ATOM 806 N N . HIS A 1 100 ? 1.679 13.755 -33.748 1.00 83.94 100 HIS A N 1
ATOM 807 C CA . HIS A 1 100 ? 2.728 12.777 -33.454 1.00 83.94 100 HIS A CA 1
ATOM 808 C C . HIS A 1 100 ? 2.170 11.491 -32.846 1.00 83.94 100 HIS A C 1
ATOM 810 O O . HIS A 1 100 ? 1.373 11.509 -31.902 1.00 83.94 100 HIS A O 1
ATOM 816 N N . SER A 1 101 ? 2.649 10.357 -33.359 1.00 87.44 101 SER A N 1
ATOM 817 C CA . SER A 1 101 ? 2.394 9.041 -32.780 1.00 87.44 101 SER A CA 1
ATOM 818 C C . SER A 1 101 ? 3.063 8.898 -31.413 1.00 87.44 101 SER A C 1
ATOM 820 O O . SER A 1 101 ? 4.128 9.466 -31.160 1.00 87.44 101 SER A O 1
ATOM 822 N N . GLN A 1 102 ? 2.459 8.089 -30.543 1.00 89.81 102 GLN A N 1
ATOM 823 C CA . GLN A 1 102 ? 3.070 7.729 -29.267 1.00 89.81 102 GLN A CA 1
ATOM 824 C C . GLN A 1 102 ? 4.356 6.922 -29.475 1.00 89.81 102 GLN A C 1
ATOM 826 O O . GLN A 1 102 ? 4.419 6.065 -30.357 1.00 89.81 102 GLN A O 1
ATOM 831 N N . VAL A 1 103 ? 5.349 7.161 -28.622 1.00 86.94 103 VAL A N 1
ATOM 832 C CA . VAL A 1 103 ? 6.552 6.330 -28.517 1.00 86.94 103 VAL A CA 1
ATOM 833 C C . VAL A 1 103 ? 6.566 5.734 -27.111 1.00 86.94 103 VAL A C 1
ATOM 835 O O . VAL A 1 103 ? 6.765 6.481 -26.147 1.00 86.94 103 VAL A O 1
ATOM 838 N N . PRO A 1 104 ? 6.284 4.426 -26.964 1.00 84.44 104 PRO A N 1
ATOM 839 C CA . PRO A 1 104 ? 6.238 3.780 -25.661 1.00 84.44 104 PRO A CA 1
ATOM 840 C C . PRO A 1 104 ? 7.644 3.598 -25.087 1.00 84.44 104 PRO A C 1
ATOM 842 O O . PRO A 1 104 ? 8.623 3.453 -25.818 1.00 84.44 104 PRO A O 1
ATOM 845 N N . TYR A 1 105 ? 7.732 3.539 -23.760 1.00 86.38 105 TYR A N 1
ATOM 846 C CA . TYR A 1 105 ? 8.983 3.229 -23.078 1.00 86.38 105 TYR A CA 1
ATOM 847 C C . TYR A 1 105 ? 9.440 1.801 -23.402 1.00 86.38 105 TYR A C 1
ATOM 849 O O . TYR A 1 105 ? 8.717 0.839 -2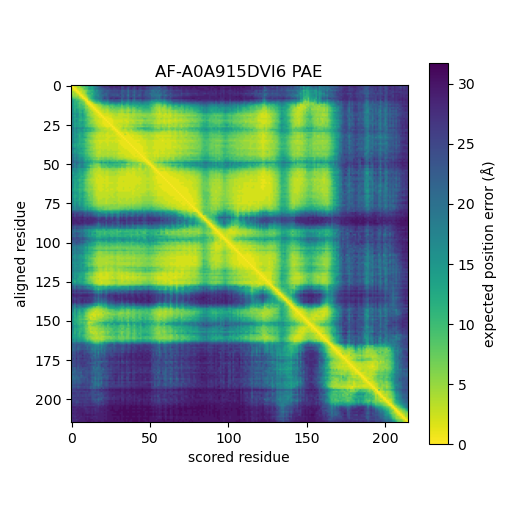3.124 1.00 86.38 105 TYR A O 1
ATOM 857 N N . GLY A 1 106 ? 10.646 1.650 -23.960 1.00 83.19 106 GLY A N 1
ATOM 858 C CA . GLY A 1 106 ? 11.139 0.368 -24.478 1.00 83.19 106 GLY A CA 1
ATOM 859 C C . GLY A 1 106 ? 11.249 -0.721 -23.407 1.00 83.19 106 GLY A C 1
ATOM 860 O O . GLY A 1 106 ? 10.929 -1.883 -23.656 1.00 83.19 106 GLY A O 1
ATOM 861 N N . TYR A 1 107 ? 11.617 -0.336 -22.185 1.00 86.12 107 TYR A N 1
ATOM 862 C CA . TYR A 1 107 ? 11.708 -1.250 -21.044 1.00 86.12 107 TYR A CA 1
ATOM 863 C C . TYR A 1 107 ? 10.395 -1.390 -20.265 1.00 86.12 107 TYR A C 1
ATOM 865 O O . TYR A 1 107 ? 10.323 -2.204 -19.349 1.00 86.12 107 TYR A O 1
ATOM 873 N N . GLY A 1 108 ? 9.333 -0.666 -20.639 1.00 86.00 108 GLY A N 1
ATOM 874 C CA . GLY A 1 108 ? 8.088 -0.607 -19.870 1.00 86.00 108 GLY A CA 1
ATOM 875 C C . GLY A 1 108 ? 7.447 -1.975 -19.655 1.00 86.00 108 GLY A C 1
ATOM 876 O O . GLY A 1 108 ? 7.081 -2.314 -18.536 1.00 86.00 108 GLY A O 1
ATOM 877 N N . ARG A 1 109 ? 7.390 -2.817 -20.696 1.00 86.38 109 ARG A N 1
ATOM 878 C CA . ARG A 1 109 ? 6.832 -4.174 -20.570 1.00 86.38 109 ARG A CA 1
ATOM 879 C C . ARG A 1 109 ? 7.686 -5.075 -19.678 1.00 86.38 109 ARG A C 1
ATOM 881 O O . ARG A 1 109 ? 7.135 -5.843 -18.897 1.00 86.38 109 ARG A O 1
ATOM 888 N N . LYS A 1 110 ? 9.016 -4.975 -19.778 1.00 88.31 110 LYS A N 1
ATOM 889 C CA . LYS A 1 110 ? 9.942 -5.747 -18.936 1.00 88.31 110 LYS A CA 1
ATOM 890 C C . LYS A 1 110 ? 9.827 -5.321 -17.471 1.00 88.31 110 LYS A C 1
ATOM 892 O O . LYS A 1 110 ? 9.746 -6.187 -16.610 1.00 88.31 110 LYS A O 1
ATOM 897 N N . LEU A 1 111 ? 9.737 -4.017 -17.211 1.00 88.31 111 LEU A N 1
ATOM 898 C CA . LEU A 1 111 ? 9.548 -3.460 -15.873 1.00 88.31 111 LEU A CA 1
ATOM 899 C C . LEU A 1 111 ? 8.201 -3.877 -15.270 1.00 88.31 111 LEU A C 1
ATOM 901 O O . LEU A 1 111 ? 8.166 -4.355 -14.145 1.00 88.31 111 LEU A O 1
ATOM 905 N N . ILE A 1 112 ? 7.100 -3.763 -16.021 1.00 87.69 112 ILE A N 1
ATOM 906 C CA . ILE A 1 112 ? 5.770 -4.179 -15.548 1.00 87.69 112 ILE A CA 1
ATOM 907 C C . ILE A 1 112 ? 5.744 -5.678 -15.241 1.00 87.69 112 ILE A C 1
ATOM 909 O O . ILE A 1 112 ? 5.220 -6.079 -14.207 1.00 87.69 112 ILE A O 1
ATOM 913 N N . ASN A 1 113 ? 6.321 -6.509 -16.112 1.00 86.19 113 ASN A N 1
ATOM 914 C CA . ASN A 1 113 ? 6.413 -7.947 -15.864 1.00 86.19 113 ASN A CA 1
ATOM 915 C C . ASN A 1 113 ? 7.283 -8.260 -14.641 1.00 86.19 113 ASN A C 1
ATOM 917 O O . ASN A 1 113 ? 6.954 -9.169 -13.888 1.00 86.19 113 ASN A O 1
ATOM 921 N N . HIS A 1 114 ? 8.364 -7.505 -14.430 1.00 87.06 114 HIS A N 1
ATOM 922 C CA . HIS A 1 114 ? 9.191 -7.642 -13.237 1.00 87.06 114 HIS A CA 1
ATOM 923 C C . HIS A 1 114 ? 8.394 -7.297 -11.976 1.00 87.06 114 HIS A C 1
ATOM 925 O O . HIS A 1 114 ? 8.294 -8.139 -11.099 1.00 87.06 114 HIS A O 1
ATOM 931 N N . ILE A 1 115 ? 7.734 -6.131 -11.936 1.00 87.38 115 ILE A N 1
ATOM 932 C CA . ILE A 1 115 ? 6.883 -5.703 -10.811 1.00 87.38 115 ILE A CA 1
ATOM 933 C C . ILE A 1 115 ? 5.798 -6.741 -10.503 1.00 87.38 115 ILE A C 1
ATOM 935 O O . ILE A 1 115 ? 5.554 -7.036 -9.340 1.00 87.38 115 ILE A O 1
ATOM 939 N N . ARG A 1 116 ? 5.156 -7.305 -11.534 1.00 82.50 116 ARG A N 1
ATOM 940 C CA . ARG A 1 116 ? 4.146 -8.363 -11.375 1.00 82.50 116 ARG A CA 1
ATOM 941 C C . ARG A 1 116 ? 4.732 -9.603 -10.708 1.00 82.50 116 ARG A C 1
ATOM 943 O O . ARG A 1 116 ? 4.177 -10.096 -9.738 1.00 82.50 116 ARG A O 1
ATOM 950 N N . ASN A 1 117 ? 5.882 -10.067 -11.177 1.00 81.19 117 ASN A N 1
ATOM 951 C CA . ASN A 1 117 ? 6.501 -11.285 -10.664 1.00 81.19 117 ASN A CA 1
ATOM 952 C C . ASN A 1 117 ? 7.226 -11.095 -9.318 1.00 81.19 117 ASN A C 1
ATOM 954 O O . ASN A 1 117 ? 7.655 -12.084 -8.727 1.00 81.19 117 ASN A O 1
ATOM 958 N N . THR A 1 118 ? 7.385 -9.863 -8.831 1.00 82.38 118 THR A N 1
ATOM 959 C CA . THR A 1 118 ? 8.001 -9.588 -7.530 1.00 82.38 118 THR A CA 1
ATOM 960 C C . THR A 1 118 ? 7.062 -10.000 -6.400 1.00 82.38 118 THR A C 1
ATOM 962 O O . THR A 1 118 ? 6.010 -9.398 -6.196 1.00 82.38 118 THR A O 1
ATOM 965 N N . THR A 1 119 ? 7.475 -10.991 -5.614 1.00 83.00 119 THR A N 1
ATOM 966 C CA . THR A 1 119 ? 6.837 -11.340 -4.342 1.00 83.00 119 THR A CA 1
ATOM 967 C C . THR A 1 119 ? 7.469 -10.510 -3.231 1.00 83.00 119 THR A C 1
ATOM 969 O O . THR A 1 119 ? 8.655 -10.666 -2.939 1.00 83.00 119 THR A O 1
ATOM 972 N N . LEU A 1 120 ? 6.697 -9.607 -2.634 1.00 86.56 120 LEU A N 1
ATOM 973 C CA . LEU A 1 120 ? 7.151 -8.739 -1.552 1.00 86.56 120 LEU A CA 1
ATOM 974 C C . LEU A 1 120 ? 6.040 -8.629 -0.515 1.00 86.56 120 LEU A C 1
ATOM 976 O O . LEU A 1 120 ? 4.880 -8.462 -0.880 1.00 86.56 120 LEU A O 1
ATOM 980 N N . ILE A 1 121 ? 6.396 -8.706 0.762 1.00 86.56 121 ILE A N 1
ATOM 981 C CA . ILE A 1 121 ? 5.459 -8.507 1.869 1.00 86.56 121 ILE A CA 1
ATOM 982 C C . ILE A 1 121 ? 5.635 -7.071 2.367 1.00 86.56 121 ILE A C 1
ATOM 984 O O . ILE A 1 121 ? 6.752 -6.649 2.658 1.00 86.56 121 ILE A O 1
ATOM 988 N N . GLY A 1 122 ? 4.539 -6.319 2.423 1.00 88.81 122 GLY A N 1
ATOM 989 C CA . GLY A 1 122 ? 4.483 -4.943 2.913 1.00 88.81 122 GLY A CA 1
ATOM 990 C C . GLY A 1 122 ? 3.586 -4.786 4.139 1.00 88.81 122 GLY A C 1
ATOM 991 O O . GLY A 1 122 ? 3.130 -5.763 4.738 1.00 88.81 122 GLY A O 1
ATOM 992 N N . LEU A 1 123 ? 3.277 -3.533 4.479 1.00 89.44 123 LEU A N 1
ATOM 993 C CA . LEU A 1 123 ? 2.401 -3.175 5.593 1.00 89.44 123 LEU A CA 1
ATOM 994 C C . LEU A 1 123 ? 1.014 -3.772 5.466 1.00 89.44 123 LEU A C 1
ATOM 996 O O . LEU A 1 123 ? 0.404 -4.050 6.491 1.00 89.44 123 LEU A O 1
ATOM 1000 N N . THR A 1 124 ? 0.500 -3.942 4.251 1.00 87.50 124 THR A N 1
ATOM 1001 C CA . THR A 1 124 ? -0.827 -4.515 4.028 1.00 87.50 124 THR A CA 1
ATOM 1002 C C . THR A 1 124 ? -0.813 -6.012 3.740 1.00 87.50 124 THR A C 1
ATOM 1004 O O . THR A 1 124 ? -1.873 -6.582 3.493 1.00 87.50 124 THR A O 1
ATOM 1007 N N . GLY A 1 125 ? 0.348 -6.671 3.807 1.00 84.88 125 GLY A N 1
ATOM 1008 C CA . GLY A 1 125 ? 0.520 -8.098 3.524 1.00 84.88 125 GLY A CA 1
ATOM 1009 C C . GLY A 1 125 ? 1.197 -8.334 2.177 1.00 84.88 125 GLY A C 1
ATOM 1010 O O . GLY A 1 125 ? 2.078 -7.572 1.787 1.00 84.88 125 GLY A O 1
ATOM 1011 N N . ASP A 1 126 ? 0.804 -9.386 1.461 1.00 83.19 126 ASP A N 1
ATOM 1012 C CA . ASP A 1 126 ? 1.419 -9.723 0.173 1.00 83.19 126 ASP A CA 1
ATOM 1013 C C . ASP A 1 126 ? 1.107 -8.655 -0.890 1.00 83.19 126 ASP A C 1
ATOM 1015 O O . ASP A 1 126 ? -0.058 -8.312 -1.122 1.00 83.19 126 ASP A O 1
ATOM 1019 N N . LEU A 1 127 ? 2.153 -8.120 -1.523 1.00 82.31 127 LEU A N 1
ATOM 1020 C CA . LEU A 1 127 ? 2.100 -7.096 -2.567 1.00 82.31 127 LEU A CA 1
ATOM 1021 C C . LEU A 1 127 ? 2.079 -7.685 -3.981 1.00 82.31 127 LEU A C 1
ATOM 1023 O O . LEU A 1 127 ? 1.876 -6.944 -4.944 1.00 82.31 127 LEU A O 1
ATOM 1027 N N . ALA A 1 128 ? 2.172 -9.010 -4.126 1.00 73.94 128 ALA A N 1
ATOM 1028 C CA . ALA A 1 128 ? 2.031 -9.713 -5.402 1.00 73.94 128 ALA A CA 1
ATOM 1029 C C . ALA A 1 128 ? 0.612 -9.617 -6.016 1.00 73.94 128 ALA A C 1
ATOM 1031 O O . ALA A 1 128 ? 0.328 -10.241 -7.037 1.00 73.94 128 ALA A O 1
ATOM 1032 N N . ARG A 1 129 ? -0.275 -8.777 -5.459 1.00 63.53 129 ARG A N 1
ATOM 1033 C CA . ARG A 1 129 ? -1.657 -8.489 -5.905 1.00 63.53 129 ARG A CA 1
ATOM 1034 C C . ARG A 1 129 ? -1.764 -8.008 -7.351 1.00 63.53 129 ARG A C 1
ATOM 1036 O O . ARG A 1 129 ? -2.840 -8.053 -7.936 1.00 63.53 129 ARG A O 1
ATOM 1043 N N . ILE A 1 130 ? -0.665 -7.518 -7.928 1.00 59.25 130 ILE A N 1
ATOM 1044 C CA . ILE A 1 130 ? -0.606 -7.061 -9.325 1.00 59.25 130 ILE A CA 1
ATOM 1045 C C . ILE A 1 130 ? -0.524 -8.258 -10.294 1.00 59.25 130 ILE A C 1
ATOM 1047 O O . ILE A 1 130 ? -0.756 -8.090 -11.496 1.00 59.25 130 ILE A O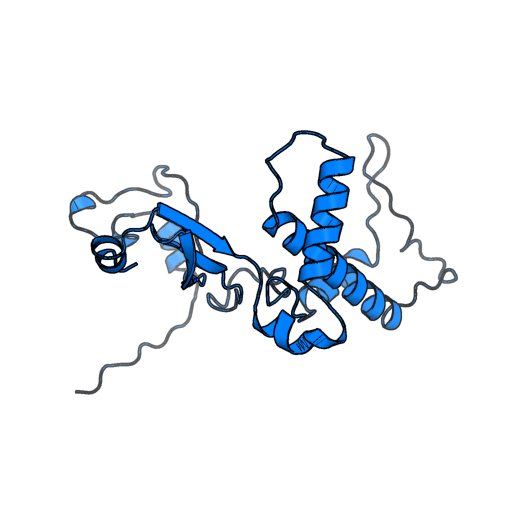 1
ATOM 1051 N N . ASN A 1 131 ? -0.292 -9.481 -9.793 1.00 57.84 131 ASN A N 1
ATOM 1052 C CA . ASN A 1 131 ? -0.532 -10.727 -10.523 1.00 57.84 131 ASN A CA 1
ATOM 1053 C C . ASN A 1 131 ? -2.031 -11.001 -10.662 1.00 57.84 131 ASN A C 1
ATOM 1055 O O . ASN A 1 131 ? -2.547 -12.033 -10.249 1.00 57.84 131 ASN A O 1
ATOM 1059 N N . LEU A 1 132 ? -2.725 -10.090 -11.337 1.00 53.44 132 LEU A N 1
ATOM 1060 C CA . LEU A 1 132 ? -3.979 -10.379 -12.007 1.00 53.44 132 LEU A CA 1
ATOM 1061 C C . LEU A 1 132 ? -3.638 -11.285 -13.195 1.00 53.44 132 LEU A C 1
ATOM 1063 O O . LEU A 1 132 ? -3.608 -10.824 -14.335 1.00 53.44 132 LEU A O 1
ATOM 1067 N N . GLN A 1 133 ? -3.275 -12.545 -12.951 1.00 50.31 133 GLN A N 1
ATOM 1068 C CA . GLN A 1 133 ? -3.413 -13.544 -13.999 1.00 50.31 133 GLN A CA 1
ATOM 1069 C C . GLN A 1 133 ? -4.910 -13.818 -14.113 1.00 50.31 133 GLN A C 1
ATOM 1071 O O . GLN A 1 133 ? -5.484 -14.421 -13.205 1.00 50.31 133 GLN A O 1
ATOM 1076 N N . PRO A 1 134 ? -5.577 -13.371 -15.190 1.00 43.69 134 PRO A N 1
ATOM 1077 C CA . PRO A 1 134 ? -6.903 -13.873 -15.451 1.00 43.69 134 PRO A CA 1
ATOM 1078 C C . PRO A 1 134 ? -6.717 -15.350 -15.837 1.00 43.69 134 PRO A C 1
ATOM 1080 O O . PRO A 1 134 ? -5.828 -15.667 -16.624 1.00 43.69 134 PRO A O 1
ATOM 1083 N N . ILE A 1 135 ? -7.572 -16.231 -15.313 1.00 44.28 135 ILE A N 1
ATOM 1084 C CA . ILE A 1 135 ? -8.024 -17.479 -15.967 1.00 44.28 135 ILE A CA 1
ATOM 1085 C C . ILE A 1 135 ? -7.586 -18.830 -15.368 1.00 44.28 135 ILE A C 1
ATOM 1087 O O . ILE A 1 135 ? -8.246 -19.802 -15.711 1.00 44.28 135 ILE A O 1
ATOM 1091 N N . GLN A 1 136 ? -6.617 -18.986 -14.451 1.00 40.78 136 GLN A N 1
ATOM 1092 C CA . GLN A 1 136 ? -6.254 -20.373 -14.045 1.00 40.78 136 GLN A CA 1
ATOM 1093 C C . GLN A 1 136 ? -6.307 -20.762 -12.567 1.00 40.78 136 GLN A C 1
ATOM 1095 O O . GLN A 1 136 ? -6.393 -21.959 -12.310 1.00 40.78 136 GLN A O 1
ATOM 1100 N N . HIS A 1 137 ? -6.339 -19.842 -11.600 1.00 40.19 137 HIS A N 1
ATOM 1101 C CA . HIS A 1 137 ? -6.398 -20.243 -10.187 1.00 40.19 137 HIS A CA 1
ATOM 1102 C C . HIS A 1 137 ? -7.246 -19.265 -9.357 1.00 40.19 137 HIS A C 1
ATOM 1104 O O . HIS A 1 137 ? -6.799 -18.142 -9.128 1.00 40.19 137 HIS A O 1
ATOM 1110 N N . PRO A 1 138 ? -8.428 -19.668 -8.853 1.00 41.56 138 PRO A N 1
ATOM 1111 C CA . PRO A 1 138 ? -9.293 -18.818 -8.027 1.00 41.56 138 PRO A CA 1
ATOM 1112 C C . PRO A 1 138 ? -8.794 -18.657 -6.571 1.00 41.56 138 PRO A C 1
ATOM 1114 O O . PRO A 1 138 ? -9.600 -18.469 -5.669 1.00 41.56 138 PRO A O 1
ATOM 1117 N N . ALA A 1 139 ? -7.483 -18.756 -6.305 1.00 44.72 139 ALA A N 1
ATOM 1118 C CA . ALA A 1 139 ? -6.962 -18.916 -4.938 1.00 44.72 139 ALA A CA 1
ATOM 1119 C C . ALA A 1 139 ? -5.665 -18.154 -4.592 1.00 44.72 139 ALA A C 1
ATOM 1121 O O . ALA A 1 139 ? -5.182 -18.292 -3.475 1.00 44.72 139 ALA A O 1
ATOM 1122 N N . ASN A 1 140 ? -5.098 -17.328 -5.482 1.00 49.66 140 ASN A N 1
ATOM 1123 C CA . ASN A 1 140 ? -3.821 -16.639 -5.198 1.00 49.66 140 ASN A CA 1
ATOM 1124 C C . ASN A 1 140 ? -3.972 -15.150 -4.844 1.00 49.66 140 ASN A C 1
ATOM 1126 O O . ASN A 1 140 ? -3.003 -14.395 -4.893 1.00 49.66 140 ASN A O 1
ATOM 1130 N N . HIS A 1 141 ? -5.172 -14.697 -4.478 1.00 52.84 141 HIS A N 1
ATOM 1131 C CA . HIS A 1 141 ? -5.349 -13.362 -3.912 1.00 52.84 141 HIS A CA 1
ATOM 1132 C C . HIS A 1 141 ? -5.087 -13.420 -2.402 1.00 52.84 141 HIS A C 1
ATOM 1134 O O . HIS A 1 141 ? -6.011 -13.464 -1.598 1.00 52.84 141 HIS A O 1
ATOM 1140 N N . ASN A 1 142 ? -3.809 -13.434 -2.023 1.00 61.41 142 ASN A N 1
ATOM 1141 C CA . ASN A 1 142 ? -3.357 -13.502 -0.632 1.00 61.41 142 ASN A CA 1
ATOM 1142 C C . ASN A 1 142 ? -3.429 -12.127 0.056 1.00 61.41 142 ASN A C 1
ATOM 1144 O O . ASN A 1 142 ? -2.424 -11.567 0.499 1.00 61.41 142 ASN A O 1
ATOM 1148 N N . PHE A 1 143 ? -4.615 -11.519 0.078 1.00 65.88 143 PHE A N 1
ATOM 1149 C CA . PHE A 1 143 ? -4.845 -10.335 0.895 1.00 65.88 143 PHE A CA 1
ATOM 1150 C C . PHE A 1 143 ? -5.952 -10.606 1.900 1.00 65.88 143 PHE A C 1
ATOM 1152 O O . PHE A 1 143 ? -7.091 -10.894 1.548 1.00 65.88 143 PHE A O 1
ATOM 1159 N N . SER A 1 144 ? -5.590 -10.498 3.171 1.00 69.62 144 SER A N 1
ATOM 1160 C CA . SER A 1 144 ? -6.510 -10.614 4.288 1.00 69.62 144 SER A CA 1
ATOM 1161 C C . SER A 1 144 ? -6.810 -9.226 4.831 1.00 69.62 144 SER A C 1
ATOM 1163 O O . SER A 1 144 ? -5.889 -8.445 5.082 1.00 69.62 144 SER A O 1
ATOM 1165 N N . PHE A 1 145 ? -8.076 -8.934 5.079 1.00 73.38 145 PHE A N 1
ATOM 1166 C CA . PHE A 1 145 ? -8.480 -7.763 5.841 1.00 73.38 145 PHE A CA 1
ATOM 1167 C C . PHE A 1 145 ? -8.792 -8.166 7.271 1.00 73.38 145 PHE A C 1
ATOM 1169 O O . PHE A 1 145 ? -9.556 -9.101 7.489 1.00 73.38 145 PHE A O 1
ATOM 1176 N N . ARG A 1 146 ? -8.234 -7.457 8.250 1.00 74.69 146 ARG A N 1
ATOM 1177 C CA . ARG A 1 146 ? -8.588 -7.658 9.657 1.00 74.69 146 ARG A CA 1
ATOM 1178 C C . ARG A 1 146 ? -9.884 -6.924 9.962 1.00 74.69 146 ARG A C 1
ATOM 1180 O O . ARG A 1 146 ? -10.105 -5.813 9.477 1.00 74.69 146 ARG A O 1
ATOM 1187 N N . ILE A 1 147 ? -10.745 -7.547 10.753 1.00 73.00 147 ILE A N 1
ATOM 1188 C CA . ILE A 1 147 ? -12.016 -6.968 11.166 1.00 73.00 147 ILE A CA 1
ATOM 1189 C C . ILE A 1 147 ? -11.898 -6.596 12.637 1.00 73.00 147 ILE A C 1
ATOM 1191 O O . ILE A 1 147 ? -11.834 -7.454 13.512 1.00 73.00 147 ILE A O 1
ATOM 1195 N N . ASN A 1 148 ? -11.921 -5.295 12.894 1.00 73.25 148 ASN A N 1
ATOM 1196 C CA . ASN A 1 148 ? -11.882 -4.733 14.232 1.00 73.25 148 ASN A CA 1
ATOM 1197 C C . ASN A 1 148 ? -13.296 -4.346 14.672 1.00 73.25 148 ASN A C 1
ATOM 1199 O O . ASN A 1 148 ? -14.038 -3.689 13.935 1.00 73.25 148 ASN A O 1
ATOM 1203 N N . LEU A 1 149 ? -13.656 -4.713 15.896 1.00 73.12 149 LEU A N 1
ATOM 1204 C CA . LEU A 1 149 ? -14.937 -4.419 16.523 1.00 73.12 149 LEU A CA 1
ATOM 1205 C C . LEU A 1 149 ? -14.733 -3.459 17.694 1.00 73.12 149 LEU A C 1
ATOM 1207 O O . LEU A 1 149 ? -13.908 -3.699 18.568 1.00 73.12 149 LEU A O 1
ATOM 1211 N N . LEU A 1 150 ? -15.511 -2.376 17.736 1.00 70.56 150 LEU A N 1
ATOM 1212 C CA . LEU A 1 150 ? -15.584 -1.501 18.905 1.00 70.56 150 LEU A CA 1
ATOM 1213 C C . LEU A 1 150 ? -16.804 -1.879 19.750 1.00 70.56 150 LEU A C 1
ATOM 1215 O O . LEU A 1 150 ? -17.948 -1.639 19.344 1.00 70.56 150 LEU A O 1
ATOM 1219 N N . GLY A 1 151 ? -16.556 -2.441 20.932 1.00 65.19 151 GLY A N 1
ATOM 1220 C CA . GLY A 1 151 ? -17.598 -2.748 21.913 1.00 65.19 151 GLY A CA 1
ATOM 1221 C C . GLY A 1 151 ? -18.062 -1.516 22.705 1.00 65.19 151 GLY A C 1
ATOM 1222 O O . GLY A 1 151 ? -17.431 -0.457 22.685 1.00 65.19 151 GLY A O 1
ATOM 1223 N N . TYR A 1 152 ? -19.150 -1.647 23.476 1.00 65.94 152 TYR A N 1
ATOM 1224 C CA . TYR A 1 152 ? -19.629 -0.581 24.385 1.00 65.94 15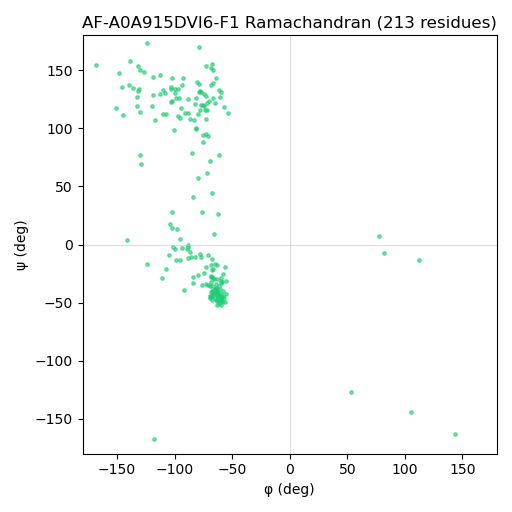2 TYR A CA 1
ATOM 1225 C C . TYR A 1 152 ? -18.653 -0.260 25.526 1.00 65.94 152 TYR A C 1
ATOM 1227 O O . TYR A 1 152 ? -18.738 0.808 26.125 1.00 65.94 152 TYR A O 1
ATOM 1235 N N . THR A 1 153 ? -17.700 -1.152 25.792 1.00 75.81 153 THR A N 1
ATOM 1236 C CA . THR A 1 153 ? -16.571 -0.945 26.713 1.00 75.81 153 THR A CA 1
ATOM 1237 C C . THR A 1 153 ? -15.581 0.109 26.205 1.00 75.81 153 THR A C 1
ATOM 1239 O O . THR A 1 153 ? -14.713 0.541 26.959 1.00 75.81 153 THR A O 1
ATOM 1242 N N . GLY A 1 154 ? -15.682 0.515 24.931 1.00 72.19 154 GLY A N 1
ATOM 1243 C CA . GLY A 1 154 ? -14.759 1.448 24.286 1.00 72.19 154 GLY A CA 1
ATOM 1244 C C . GLY A 1 154 ? -13.421 0.823 23.881 1.00 72.19 154 GLY A C 1
ATOM 1245 O O . GLY A 1 154 ? -12.525 1.551 23.459 1.00 72.19 154 GLY A O 1
ATOM 1246 N N . ARG A 1 155 ? -13.272 -0.503 24.001 1.00 75.00 155 ARG A N 1
ATOM 1247 C CA . ARG A 1 155 ? -12.091 -1.246 23.540 1.00 75.00 155 ARG A CA 1
ATOM 1248 C C . ARG A 1 155 ? -12.305 -1.764 22.119 1.00 75.00 155 ARG A C 1
ATOM 1250 O O . ARG A 1 155 ? -13.429 -2.107 21.750 1.00 75.00 155 ARG A O 1
ATOM 1257 N N . ILE A 1 156 ? -11.226 -1.747 21.336 1.00 75.25 156 ILE A N 1
ATOM 1258 C CA . ILE A 1 156 ? -11.187 -2.293 19.979 1.00 75.25 156 ILE A CA 1
ATOM 1259 C C . ILE A 1 156 ? -10.667 -3.723 20.083 1.00 75.25 156 ILE A C 1
ATOM 1261 O O . ILE A 1 156 ? -9.523 -3.917 20.494 1.00 75.25 156 ILE A O 1
ATOM 1265 N N . ASP A 1 157 ? -11.497 -4.681 19.692 1.00 70.62 157 ASP A N 1
ATOM 1266 C CA . ASP A 1 157 ? -11.185 -6.106 19.687 1.00 70.62 157 ASP A CA 1
ATOM 1267 C C . ASP A 1 157 ? -11.046 -6.593 18.233 1.00 70.62 157 ASP A C 1
ATOM 1269 O O . ASP A 1 157 ? -11.885 -6.277 17.386 1.00 70.62 157 ASP A O 1
ATOM 1273 N N . ASP A 1 158 ? -9.987 -7.347 17.927 1.00 74.19 158 ASP A N 1
ATOM 1274 C CA . ASP A 1 158 ? -9.847 -8.040 16.637 1.00 74.19 158 ASP A CA 1
ATOM 1275 C C . ASP A 1 158 ? -10.722 -9.298 16.663 1.00 74.19 158 ASP A C 1
ATOM 1277 O O . ASP A 1 158 ? -10.500 -10.200 17.474 1.00 74.19 158 ASP A O 1
ATOM 1281 N N . ILE A 1 159 ? -11.740 -9.340 15.803 1.00 69.94 159 ILE A N 1
ATOM 1282 C CA . ILE A 1 159 ? -12.720 -10.434 15.759 1.00 69.94 159 ILE A CA 1
ATOM 1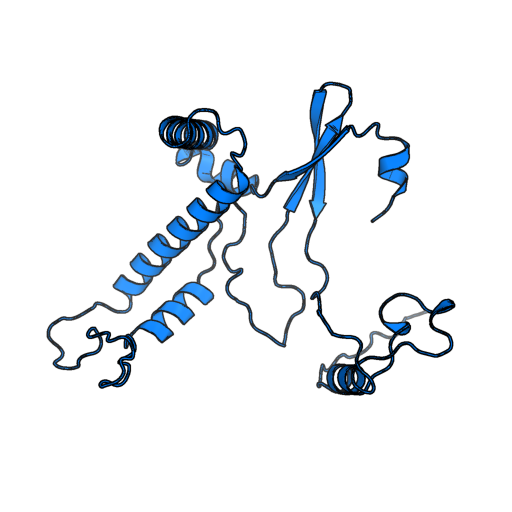283 C C . ILE A 1 159 ? -12.435 -11.445 14.653 1.00 69.94 159 ILE A C 1
ATOM 1285 O O . ILE A 1 159 ? -13.127 -12.459 14.556 1.00 69.94 159 ILE A O 1
ATOM 1289 N N . GLY A 1 160 ? -11.423 -11.195 13.822 1.00 71.69 160 GLY A N 1
ATOM 1290 C CA . GLY A 1 160 ? -11.005 -12.128 12.791 1.00 71.69 160 GLY A CA 1
ATOM 1291 C C . GLY A 1 160 ? -10.551 -11.447 11.513 1.00 71.69 160 GLY A C 1
ATOM 1292 O O . GLY A 1 160 ? -10.251 -10.255 11.458 1.00 71.69 160 GLY A O 1
ATOM 1293 N N . TYR A 1 161 ? -10.494 -12.240 10.453 1.00 70.12 161 TYR A N 1
ATOM 1294 C CA . TYR A 1 161 ? -10.026 -11.802 9.152 1.00 70.12 161 TYR A CA 1
ATOM 1295 C C . TYR A 1 161 ? -11.021 -12.192 8.060 1.00 70.12 161 TYR A C 1
ATOM 1297 O O . TYR A 1 161 ? -11.746 -13.181 8.164 1.00 70.12 161 TYR A O 1
ATOM 1305 N N . TRP A 1 162 ? -11.065 -11.381 7.013 1.00 69.00 162 TRP A N 1
ATOM 1306 C CA . TRP A 1 162 ? -11.750 -11.674 5.769 1.00 69.00 162 TRP A CA 1
ATOM 1307 C C . TRP A 1 162 ? -10.710 -11.947 4.693 1.00 69.00 162 TRP A C 1
ATOM 1309 O O . TRP A 1 162 ? -9.793 -11.149 4.500 1.00 69.00 162 TRP A O 1
ATOM 1319 N N . GLU A 1 163 ? -10.888 -13.049 3.978 1.00 68.00 163 GLU A N 1
ATOM 1320 C CA . GLU A 1 163 ? -10.111 -13.406 2.796 1.00 68.00 163 GLU A CA 1
ATOM 1321 C C . GLU A 1 163 ? -11.046 -13.508 1.583 1.00 68.00 163 GLU A C 1
ATOM 1323 O O . GLU A 1 163 ? -12.195 -13.955 1.715 1.00 68.00 163 GLU A O 1
ATOM 1328 N N . PRO A 1 164 ? -10.591 -13.100 0.389 1.00 61.91 164 PRO A N 1
ATOM 1329 C CA . PRO A 1 164 ? -11.354 -13.248 -0.839 1.00 61.91 164 PRO A CA 1
ATOM 1330 C C . PRO A 1 164 ? -11.381 -14.725 -1.260 1.00 61.91 164 PRO A C 1
ATOM 1332 O O . PRO A 1 164 ? -10.488 -15.212 -1.942 1.00 61.91 164 PRO A O 1
ATOM 1335 N N . VAL A 1 165 ? -12.437 -15.443 -0.874 1.00 56.41 165 VAL A N 1
ATOM 1336 C CA . VAL A 1 165 ? -12.629 -16.864 -1.236 1.00 56.41 165 VAL A CA 1
ATOM 1337 C C . VAL A 1 165 ? -13.238 -17.037 -2.643 1.00 56.41 165 VAL A C 1
ATOM 1339 O O . VAL A 1 165 ? -13.285 -18.145 -3.169 1.00 56.41 165 VAL A O 1
ATOM 1342 N N . THR A 1 166 ? -13.718 -15.967 -3.291 1.00 51.53 166 THR A N 1
ATOM 1343 C CA . THR A 1 166 ? -14.409 -16.062 -4.591 1.00 51.53 166 THR A CA 1
ATOM 1344 C C . THR A 1 166 ? -14.136 -14.867 -5.498 1.00 51.53 166 THR A C 1
ATOM 1346 O O . THR A 1 166 ? -14.284 -13.724 -5.061 1.00 51.53 166 THR A O 1
ATOM 1349 N N . ASP A 1 167 ? -13.856 -15.130 -6.777 1.00 52.00 167 ASP A N 1
ATOM 1350 C CA . ASP A 1 167 ? -13.858 -14.111 -7.829 1.00 52.00 167 ASP A CA 1
ATOM 1351 C C . ASP A 1 167 ? -15.234 -13.427 -7.894 1.00 52.00 167 ASP A C 1
ATOM 1353 O O . ASP A 1 167 ? -16.263 -14.062 -8.147 1.00 52.00 167 ASP A O 1
ATOM 1357 N N . VAL A 1 168 ? -15.265 -12.115 -7.654 1.00 49.81 168 VAL A N 1
ATOM 1358 C CA . VAL A 1 168 ? -16.488 -11.316 -7.775 1.00 49.81 168 VAL A CA 1
ATOM 1359 C C . VAL A 1 168 ? -16.689 -10.974 -9.247 1.00 49.81 168 VAL A C 1
ATOM 1361 O O . VAL A 1 168 ? -16.081 -10.045 -9.775 1.00 49.81 168 VAL A O 1
ATOM 1364 N N . VAL A 1 169 ? -17.552 -11.732 -9.922 1.00 53.09 169 VAL A N 1
ATOM 1365 C CA . VAL A 1 169 ? -17.964 -11.435 -11.298 1.00 53.09 169 VAL A CA 1
ATOM 1366 C C . VAL A 1 169 ? -19.091 -10.407 -11.261 1.00 53.09 169 VAL A C 1
ATOM 1368 O O . VAL A 1 169 ? -20.224 -10.721 -10.896 1.00 53.09 169 VAL A O 1
ATOM 1371 N N . THR A 1 170 ? -18.790 -9.168 -11.645 1.00 49.41 170 THR A N 1
ATOM 1372 C CA . THR A 1 170 ? -19.814 -8.148 -11.881 1.00 49.41 170 THR A CA 1
ATOM 1373 C C . THR A 1 170 ? -20.409 -8.350 -13.272 1.00 49.41 170 THR A C 1
ATOM 1375 O O . THR A 1 170 ? -19.698 -8.444 -14.270 1.00 49.41 170 THR A O 1
ATOM 1378 N N . THR A 1 171 ? -21.732 -8.457 -13.351 1.00 59.62 171 THR A N 1
ATOM 1379 C CA . THR A 1 171 ? -22.451 -8.616 -14.618 1.00 59.62 171 THR A CA 1
ATOM 1380 C C . THR A 1 171 ? -23.714 -7.766 -14.628 1.00 59.62 171 THR A C 1
ATOM 1382 O O . THR A 1 171 ? -24.213 -7.370 -13.574 1.00 59.62 171 THR A O 1
ATOM 1385 N N . ILE A 1 172 ? -24.209 -7.455 -15.822 1.00 68.25 172 ILE A N 1
ATOM 1386 C CA . ILE A 1 172 ? -25.403 -6.638 -16.037 1.00 68.25 172 ILE A CA 1
ATOM 1387 C C . ILE A 1 172 ? -26.557 -7.574 -16.403 1.00 68.25 172 ILE A C 1
ATOM 1389 O O . ILE A 1 172 ? -26.393 -8.485 -17.214 1.00 68.25 172 ILE A O 1
ATOM 1393 N N . MET A 1 173 ? -27.732 -7.358 -15.806 1.00 68.69 173 MET A N 1
ATOM 1394 C CA . MET A 1 173 ? -28.942 -8.114 -16.142 1.00 68.69 173 MET A CA 1
ATOM 1395 C C . MET A 1 173 ? -29.507 -7.641 -17.485 1.00 68.69 173 MET A C 1
ATOM 1397 O O . MET A 1 173 ? -30.282 -6.688 -17.542 1.00 68.69 173 MET A O 1
ATOM 1401 N N . GLU A 1 174 ? -29.131 -8.319 -18.565 1.00 65.12 174 GLU A N 1
ATOM 1402 C CA . GLU A 1 174 ? -29.600 -8.037 -19.922 1.00 65.12 174 GLU A CA 1
ATOM 1403 C C . GLU A 1 174 ? -30.038 -9.337 -20.605 1.00 65.12 174 GLU A C 1
ATOM 1405 O O . GLU A 1 174 ? -29.321 -10.337 -20.574 1.00 65.12 174 GLU A O 1
ATOM 1410 N N . ARG A 1 175 ? -31.220 -9.358 -21.235 1.00 64.88 175 ARG A N 1
ATOM 1411 C CA . ARG A 1 175 ? -31.682 -10.535 -21.993 1.00 64.88 175 ARG A CA 1
ATOM 1412 C C . ARG A 1 175 ? -30.991 -10.559 -23.365 1.00 64.88 175 ARG A C 1
ATOM 1414 O O . ARG A 1 175 ? -31.055 -9.538 -24.042 1.00 64.88 175 ARG A O 1
ATOM 1421 N N . PRO A 1 176 ? -30.402 -11.682 -23.831 1.00 63.75 176 PRO A N 1
ATOM 1422 C CA . PRO A 1 176 ? -30.345 -13.031 -23.241 1.00 63.75 176 PRO A CA 1
ATOM 1423 C C . PRO A 1 176 ? -29.036 -13.346 -22.471 1.00 63.75 176 PRO A C 1
ATOM 1425 O O . PRO A 1 176 ? -28.740 -14.511 -22.189 1.00 63.75 176 PRO A O 1
ATOM 1428 N N . TYR A 1 177 ? -28.224 -12.330 -22.167 1.00 59.28 177 TYR A N 1
ATOM 1429 C CA . TYR A 1 177 ? -26.870 -12.460 -21.620 1.00 59.28 177 TYR A CA 1
ATOM 1430 C C . TYR A 1 177 ? -26.788 -12.813 -20.137 1.00 59.28 177 TYR A C 1
ATOM 1432 O O . TYR A 1 177 ? -25.873 -13.561 -19.810 1.00 59.28 177 TYR A O 1
ATOM 1440 N N . VAL A 1 178 ? -27.704 -12.331 -19.281 1.00 68.94 178 VAL A N 1
ATOM 1441 C CA . VAL A 1 178 ? -27.932 -12.729 -17.868 1.00 68.94 178 VAL A CA 1
ATOM 1442 C C . VAL A 1 178 ? -29.401 -12.521 -17.513 1.00 68.94 178 VAL A C 1
ATOM 1444 O O . VAL A 1 178 ? -29.902 -11.399 -17.540 1.00 68.94 178 VAL A O 1
ATOM 1447 N N . MET A 1 179 ? -30.105 -13.602 -17.173 1.00 77.44 179 MET A N 1
ATOM 1448 C CA . MET A 1 179 ? -31.530 -13.580 -16.838 1.00 77.44 179 MET A CA 1
ATOM 1449 C C . MET A 1 179 ? -31.801 -14.347 -15.549 1.00 77.44 179 MET A C 1
ATOM 1451 O O . MET A 1 179 ? -31.078 -15.279 -15.216 1.00 77.44 179 MET A O 1
ATOM 1455 N N . LEU A 1 180 ? -32.865 -13.986 -14.836 1.00 77.88 180 LEU A N 1
ATOM 1456 C CA . LEU A 1 180 ? -33.382 -14.806 -13.743 1.00 77.88 180 LEU A CA 1
ATOM 1457 C C . LEU A 1 180 ? -34.200 -15.971 -14.307 1.00 77.88 180 LEU A C 1
ATOM 1459 O O . LEU A 1 180 ? -35.002 -15.792 -15.229 1.00 77.88 180 LEU A O 1
ATOM 1463 N N . LYS A 1 181 ? -34.027 -17.156 -13.726 1.00 79.56 181 LYS A N 1
ATOM 1464 C CA . LYS A 1 181 ? -34.880 -18.317 -13.998 1.00 79.56 181 LYS A CA 1
ATOM 1465 C C . LYS A 1 181 ? -36.284 -18.089 -13.462 1.00 79.56 181 LYS A C 1
ATOM 1467 O O . LYS A 1 181 ? -36.480 -17.367 -12.492 1.00 79.56 181 LYS A O 1
ATOM 1472 N N . LYS A 1 182 ? -37.275 -18.766 -14.043 1.00 80.56 182 LYS A N 1
ATOM 1473 C CA . LYS A 1 182 ? -38.682 -18.640 -13.620 1.00 80.56 182 LYS A CA 1
ATOM 1474 C C . LYS A 1 182 ? -38.913 -19.026 -12.151 1.00 80.56 182 LYS A C 1
ATOM 1476 O O . LYS A 1 182 ? -39.767 -18.435 -11.507 1.00 80.56 182 LYS A O 1
ATOM 1481 N N . ASN A 1 183 ? -38.136 -19.970 -11.625 1.00 83.06 183 ASN A N 1
ATOM 1482 C CA . ASN A 1 183 ? -38.188 -20.447 -10.242 1.00 83.06 183 ASN A CA 1
ATOM 1483 C C . ASN A 1 183 ? -37.063 -19.864 -9.365 1.00 83.06 183 ASN A C 1
ATOM 1485 O O . ASN A 1 183 ? -36.627 -20.500 -8.411 1.00 83.06 183 ASN A O 1
ATOM 1489 N N . HIS A 1 184 ? -36.564 -18.661 -9.676 1.00 77.06 184 HIS A N 1
ATOM 1490 C CA . HIS A 1 184 ? -35.432 -18.072 -8.951 1.00 77.06 184 HIS A CA 1
ATOM 1491 C C . HIS A 1 184 ? -35.678 -17.905 -7.440 1.00 77.06 184 HIS A C 1
ATOM 1493 O O . HIS A 1 184 ? -34.721 -17.896 -6.676 1.00 77.06 184 HIS A O 1
ATOM 1499 N N . PHE A 1 185 ? -36.936 -17.792 -7.001 1.00 74.31 185 PHE A N 1
ATOM 1500 C CA . PHE A 1 185 ? -37.303 -17.685 -5.584 1.00 74.31 185 PHE A CA 1
ATOM 1501 C C . PHE A 1 185 ? -37.009 -18.956 -4.770 1.00 74.31 185 PHE A C 1
ATOM 1503 O O . PHE A 1 185 ? -36.888 -18.875 -3.554 1.00 74.31 185 PHE A O 1
ATOM 1510 N N . GLU A 1 186 ? -36.881 -20.110 -5.428 1.00 79.56 186 GLU A N 1
ATOM 1511 C CA . GLU A 1 186 ? -36.622 -21.413 -4.795 1.00 79.56 186 GLU A CA 1
ATOM 1512 C C . GLU A 1 186 ? -35.149 -21.839 -4.908 1.00 79.56 186 GLU A C 1
ATOM 1514 O O . GLU A 1 186 ? -34.764 -22.906 -4.435 1.00 79.56 186 GLU A O 1
ATOM 1519 N N . MET A 1 187 ? -34.318 -21.038 -5.581 1.00 70.69 187 MET A N 1
ATOM 1520 C CA . MET A 1 187 ? -32.929 -21.375 -5.887 1.00 70.69 187 MET A CA 1
ATOM 1521 C C . MET A 1 187 ? -31.972 -20.461 -5.127 1.00 70.69 187 MET A C 1
ATOM 1523 O O . MET A 1 187 ? -32.229 -19.272 -4.981 1.00 70.69 187 MET A O 1
ATOM 1527 N N . ASP A 1 188 ? -30.819 -20.982 -4.712 1.00 68.50 188 ASP A N 1
ATOM 1528 C CA . ASP A 1 188 ? -29.807 -20.191 -4.010 1.00 68.50 188 ASP A CA 1
ATOM 1529 C C . ASP A 1 188 ? -28.738 -19.612 -4.947 1.00 68.50 188 ASP A C 1
ATOM 1531 O O . ASP A 1 188 ? -28.178 -20.303 -5.808 1.00 68.50 188 ASP A O 1
ATOM 1535 N N . LYS A 1 189 ? -28.383 -18.343 -4.704 1.00 74.31 189 LYS A N 1
ATOM 1536 C CA . LYS A 1 189 ? -27.188 -17.671 -5.249 1.00 74.31 189 LYS A CA 1
ATOM 1537 C C . LYS A 1 189 ? -27.103 -17.767 -6.785 1.00 74.31 189 LYS A C 1
ATOM 1539 O O . LYS A 1 189 ? -28.045 -17.425 -7.492 1.00 74.31 189 LYS A O 1
ATOM 1544 N N . ASN A 1 190 ? -25.977 -18.250 -7.318 1.00 66.88 190 ASN A N 1
ATOM 1545 C CA . ASN A 1 190 ? -25.690 -18.320 -8.755 1.00 66.88 190 ASN A CA 1
ATOM 1546 C C . ASN A 1 190 ? -26.654 -19.236 -9.531 1.00 66.88 190 ASN A C 1
ATOM 1548 O O . ASN A 1 190 ? -26.744 -19.130 -10.752 1.00 66.88 190 ASN A O 1
ATOM 1552 N N . SER A 1 191 ? -27.389 -20.122 -8.849 1.00 73.06 191 SER A N 1
ATOM 1553 C CA . SER A 1 191 ? -28.361 -21.023 -9.480 1.00 73.06 191 SER A CA 1
ATOM 1554 C C . SER A 1 191 ? -29.626 -20.308 -9.955 1.00 73.06 191 SER A C 1
ATOM 1556 O O . SER A 1 191 ? -30.313 -20.844 -10.828 1.00 73.06 191 SER A O 1
ATOM 1558 N N . GLN A 1 192 ? -29.893 -19.108 -9.424 1.00 77.50 192 GLN A N 1
ATOM 1559 C CA . GLN A 1 192 ? -31.030 -18.248 -9.771 1.00 77.50 192 GLN A CA 1
ATOM 1560 C C . GLN A 1 192 ? -30.944 -17.688 -11.191 1.00 77.50 192 GLN A C 1
ATOM 1562 O O . GLN A 1 192 ? -31.964 -17.309 -11.766 1.00 77.50 192 GLN A O 1
ATOM 1567 N N . PHE A 1 193 ? -29.738 -17.640 -11.758 1.00 73.00 193 PHE A N 1
ATOM 1568 C CA . PHE A 1 193 ? -29.487 -17.026 -13.050 1.00 73.00 193 PHE A CA 1
ATOM 1569 C C . PHE A 1 193 ? -29.343 -18.082 -14.154 1.00 73.00 193 PHE A C 1
ATOM 1571 O O . PHE A 1 193 ? -28.794 -19.169 -13.962 1.00 73.00 193 PHE A O 1
ATOM 1578 N N . GLU A 1 194 ? -29.842 -17.755 -15.337 1.00 67.94 194 GLU A N 1
ATOM 1579 C CA . GLU A 1 194 ? -29.680 -18.503 -16.576 1.00 67.94 194 GLU A CA 1
ATOM 1580 C C . GLU A 1 194 ? -29.251 -17.542 -17.670 1.00 67.94 194 GLU A C 1
ATOM 1582 O O . GLU A 1 194 ? -29.781 -16.434 -17.787 1.00 67.94 194 GLU A O 1
ATOM 1587 N N . ALA A 1 195 ? -28.244 -17.941 -18.445 1.00 60.56 195 ALA A N 1
ATOM 1588 C CA . ALA A 1 195 ? -27.733 -17.062 -19.469 1.00 60.56 195 ALA A CA 1
ATOM 1589 C C . ALA A 1 195 ? -26.780 -17.696 -20.464 1.00 60.56 195 ALA A C 1
ATOM 1591 O O . ALA A 1 195 ? -26.021 -18.599 -20.119 1.00 60.56 195 ALA A O 1
ATOM 1592 N N . PHE A 1 196 ? -26.720 -17.108 -21.658 1.00 53.25 196 PHE A N 1
ATOM 1593 C CA . PHE A 1 196 ? -25.719 -17.462 -22.659 1.00 53.25 196 PHE A CA 1
ATOM 1594 C C . PHE A 1 196 ? -24.292 -17.129 -22.184 1.00 53.25 196 PHE A C 1
ATOM 1596 O O . PHE A 1 196 ? -23.381 -17.933 -22.366 1.00 53.25 196 PHE A O 1
ATOM 1603 N N . ALA A 1 197 ? -24.095 -16.008 -21.471 1.00 50.62 197 ALA A N 1
ATOM 1604 C CA . ALA A 1 197 ? -22.792 -15.664 -20.889 1.00 50.62 197 ALA A CA 1
ATOM 1605 C C . ALA A 1 197 ? -22.385 -16.617 -19.746 1.00 50.62 197 ALA A C 1
ATOM 1607 O O . ALA A 1 197 ? -21.207 -16.938 -19.603 1.00 50.62 197 ALA A O 1
ATOM 1608 N N . LEU A 1 198 ? -23.356 -17.139 -18.982 1.00 53.38 198 LEU A N 1
ATOM 1609 C CA . LEU A 1 198 ? -23.122 -18.167 -17.958 1.00 53.38 198 LEU A CA 1
ATOM 1610 C C . LEU A 1 198 ? -22.779 -19.529 -18.581 1.00 53.38 198 LEU A C 1
ATOM 1612 O O . LEU A 1 198 ? -21.967 -20.263 -18.024 1.00 53.38 198 LEU A O 1
ATOM 1616 N N . ILE A 1 199 ? -23.364 -19.863 -19.737 1.00 54.38 199 ILE A N 1
ATOM 1617 C CA . ILE A 1 199 ? -23.034 -21.074 -20.503 1.00 54.38 199 ILE A CA 1
ATOM 1618 C C . ILE A 1 199 ? -21.625 -20.969 -21.091 1.00 54.38 199 ILE A C 1
ATOM 1620 O O . ILE A 1 199 ? -20.856 -21.916 -20.951 1.00 54.38 199 ILE A O 1
ATOM 1624 N N . CYS A 1 200 ? -21.245 -19.827 -21.674 1.00 50.91 200 CYS A N 1
ATOM 1625 C CA . CYS A 1 200 ? -19.870 -19.587 -22.127 1.00 50.91 200 CYS A CA 1
ATOM 1626 C C . CYS A 1 200 ? -18.863 -19.659 -20.971 1.00 50.91 200 CYS A C 1
ATOM 1628 O O . CYS A 1 200 ? -17.786 -20.223 -21.140 1.00 50.91 200 CYS A O 1
ATOM 1630 N N . TRP A 1 201 ? -19.222 -19.152 -19.787 1.00 47.50 201 TRP A N 1
ATOM 1631 C CA . TRP A 1 201 ? -18.384 -19.267 -18.592 1.00 47.50 201 TRP A CA 1
ATOM 1632 C C . TRP A 1 201 ? -18.220 -20.725 -18.135 1.00 47.50 201 TRP A C 1
ATOM 1634 O O . TRP A 1 201 ? -17.098 -21.174 -17.921 1.00 47.50 201 TRP A O 1
ATOM 1644 N N . LYS A 1 202 ? -19.313 -21.499 -18.070 1.00 51.44 202 LYS A N 1
ATOM 1645 C CA . LYS A 1 202 ? -19.277 -22.933 -17.721 1.00 51.44 202 LYS A CA 1
ATOM 1646 C C . LYS A 1 202 ? -18.604 -23.817 -18.777 1.00 51.44 202 LYS A C 1
ATOM 1648 O O . LYS A 1 202 ? -18.093 -24.874 -18.430 1.00 51.44 202 LYS A O 1
ATOM 1653 N N . SER A 1 203 ? -18.628 -23.408 -20.044 1.00 43.06 203 SER A N 1
ATOM 1654 C CA . SER A 1 203 ? -18.031 -24.145 -21.171 1.00 43.06 203 SER A CA 1
ATOM 1655 C C . SER A 1 203 ? -16.561 -23.785 -21.404 1.00 43.06 203 SER A C 1
ATOM 1657 O O . SER A 1 203 ? -15.927 -24.332 -22.304 1.00 43.06 203 SER A O 1
ATOM 1659 N N . CYS A 1 204 ? -16.006 -22.870 -20.605 1.00 36.75 204 CYS A N 1
ATOM 1660 C CA . CYS A 1 204 ? -14.576 -22.614 -20.587 1.00 36.75 204 CYS A CA 1
ATOM 1661 C C . CYS A 1 204 ? -13.888 -23.840 -19.954 1.00 36.75 204 CYS A C 1
ATOM 1663 O O . CYS A 1 204 ? -14.271 -24.235 -18.849 1.00 36.75 204 CYS A O 1
ATOM 1665 N N . PRO A 1 205 ? -12.926 -24.492 -20.632 1.00 33.78 205 PRO A N 1
ATOM 1666 C CA . PRO A 1 205 ? -12.415 -25.791 -20.220 1.00 33.78 205 PRO A CA 1
ATOM 1667 C C . PRO A 1 205 ? -11.582 -25.648 -18.945 1.00 33.78 205 PRO A C 1
ATOM 1669 O O . PRO A 1 205 ? -10.384 -25.385 -18.984 1.00 33.78 205 PRO A O 1
ATOM 1672 N N . THR A 1 206 ? -12.224 -25.840 -17.798 1.00 37.78 206 THR A N 1
ATOM 1673 C CA . THR A 1 206 ? -11.554 -26.195 -16.551 1.00 37.78 206 THR A CA 1
ATOM 1674 C C . THR A 1 206 ? -11.741 -27.695 -16.368 1.00 37.78 206 THR A C 1
ATOM 1676 O O . THR A 1 206 ? -12.796 -28.185 -15.977 1.00 37.78 206 THR A O 1
ATOM 1679 N N . THR A 1 207 ? -10.718 -28.454 -16.745 1.00 29.56 207 THR A N 1
ATOM 1680 C CA . THR A 1 207 ? -10.560 -29.860 -16.365 1.00 29.56 207 THR A CA 1
ATOM 1681 C C . THR A 1 207 ? -10.655 -29.980 -14.846 1.00 29.56 207 THR A C 1
ATOM 1683 O O . THR A 1 207 ? -9.757 -29.521 -14.147 1.00 29.56 207 THR A O 1
ATOM 1686 N N . TRP A 1 208 ? -11.710 -30.623 -14.346 1.00 30.17 208 TRP A N 1
ATOM 1687 C CA . TRP A 1 208 ? -11.781 -31.116 -12.972 1.00 30.17 208 TRP A CA 1
ATOM 1688 C C . TRP A 1 208 ? -12.277 -32.562 -12.972 1.00 30.17 208 TRP A C 1
ATOM 1690 O O . TRP A 1 208 ? -13.376 -32.868 -13.431 1.00 30.17 208 TRP A O 1
ATOM 1700 N N . VAL A 1 209 ? -11.423 -33.446 -12.458 1.00 27.31 209 VAL A N 1
ATOM 1701 C CA . VAL A 1 209 ? -11.759 -34.804 -12.022 1.00 27.31 209 VAL A CA 1
ATOM 1702 C C . VAL A 1 209 ? -12.559 -34.678 -10.724 1.00 27.31 209 VAL A C 1
ATOM 1704 O O . VAL A 1 209 ? -12.123 -34.004 -9.793 1.00 27.31 209 VAL A O 1
ATOM 1707 N N . LEU A 1 210 ? -13.730 -35.310 -10.662 1.00 26.92 210 LEU A N 1
ATOM 1708 C CA . LEU A 1 210 ? -14.519 -35.420 -9.434 1.00 26.92 210 LEU A CA 1
ATOM 1709 C C . LEU A 1 210 ? -13.898 -36.491 -8.519 1.00 26.92 210 LEU A C 1
ATOM 1711 O O . LEU A 1 210 ? -13.668 -37.604 -8.996 1.00 26.92 210 LEU A O 1
ATOM 1715 N N . PRO A 1 211 ? -13.678 -36.231 -7.218 1.00 30.02 211 PRO A N 1
ATOM 1716 C CA . PRO A 1 211 ? -13.472 -37.308 -6.266 1.00 30.02 211 PRO A CA 1
ATOM 1717 C C . PRO A 1 211 ? -14.831 -37.964 -5.990 1.00 30.02 211 PRO A C 1
ATOM 1719 O O . PRO A 1 211 ? -15.781 -37.317 -5.548 1.00 30.02 211 PRO A O 1
ATOM 1722 N N . THR A 1 212 ? -14.940 -39.254 -6.295 1.00 34.09 212 THR A N 1
ATOM 1723 C CA . THR A 1 212 ? -16.078 -40.085 -5.889 1.00 34.09 212 THR A CA 1
ATOM 1724 C C . THR A 1 212 ? -16.087 -40.250 -4.367 1.00 34.09 212 THR A C 1
ATOM 1726 O O . THR A 1 212 ? -15.021 -40.484 -3.793 1.00 34.09 212 THR A O 1
ATOM 1729 N N . PRO A 1 213 ? -17.252 -40.197 -3.703 1.00 30.69 213 PRO A N 1
ATOM 1730 C CA . PRO A 1 213 ? -17.344 -40.514 -2.286 1.00 30.69 213 PRO A CA 1
ATOM 1731 C C . PRO A 1 213 ? -17.165 -42.026 -2.092 1.00 30.69 213 PRO A C 1
ATOM 1733 O O . PRO A 1 213 ? -17.913 -42.822 -2.661 1.00 30.69 213 PRO A O 1
ATOM 1736 N N . SER A 1 214 ? -16.167 -42.430 -1.309 1.00 35.25 214 SER A N 1
ATOM 1737 C CA . SER A 1 214 ? -16.098 -43.784 -0.757 1.00 35.25 214 SER A CA 1
ATOM 1738 C C . SER A 1 214 ? -17.124 -43.915 0.372 1.00 35.25 214 SER A C 1
ATOM 1740 O O . SER A 1 214 ? -17.166 -43.051 1.252 1.00 35.25 214 SER A O 1
ATOM 1742 N N . MET A 1 215 ? -17.941 -44.971 0.296 1.00 33.62 215 MET A N 1
ATOM 1743 C CA . MET A 1 215 ? -18.812 -45.466 1.372 1.00 33.62 215 MET A CA 1
ATOM 1744 C C . MET A 1 215 ? -18.035 -45.778 2.650 1.00 33.62 215 MET A C 1
ATOM 1746 O O . MET A 1 215 ? -16.863 -46.202 2.527 1.00 33.62 215 MET A O 1
#

Foldseek 3Di:
DPCVVVVPFQFPDKDWDLFDVVQCVVCVVPDDPVVVVVVVVVVCCVVPPPDPPDDVRVVQVVQLVVVLLVVLVVVVCVVDPPDPPDPDVLPDFDDDDPPDDTDDRNCVVVSLVSSLPDFDQGRSGTPNCSPPPPDDDQPPNPGKIWMWTQGPVRDIDTPGIDDRNGDDDDDDDDPQAKHADPVLVVDDDPVRIDHPVVVVVVPPDDDDDDDDDDD

Solvent-accessible surface area (backbone atoms only — not comparable to full-atom values): 13355 Å² total; per-residue (Å²): 131,80,68,68,67,61,76,77,45,67,66,73,45,78,46,79,39,46,67,29,69,63,47,50,65,78,34,51,91,83,49,59,67,68,60,50,54,50,53,52,50,55,54,48,45,72,78,39,73,91,64,81,86,75,57,68,59,61,54,42,52,50,51,37,53,51,52,52,48,53,54,41,50,55,56,46,43,74,78,54,66,88,64,89,78,57,97,61,71,44,82,57,64,39,76,70,52,98,90,41,76,60,34,71,50,60,55,49,65,61,51,53,52,48,52,32,70,42,80,46,78,36,50,48,28,54,57,38,70,68,56,73,69,84,89,84,68,82,74,79,64,64,48,57,36,34,37,34,35,30,37,84,86,73,48,77,43,81,77,49,70,48,64,66,78,63,84,82,80,85,78,69,85,39,88,69,48,31,34,74,42,96,63,31,92,82,41,67,75,78,69,18,52,47,31,58,53,55,48,54,59,70,67,48,92,72,91,74,87,79,84,78,85,80,130